Protein AF-A0A3C1YFM2-F1 (afdb_monomer)

Radius of gyration: 23.6 Å; Cα contacts (8 Å, |Δi|>4): 168; chains: 1; bounding box: 78×37×75 Å

Mean predicted aligned error: 11.51 Å

Structure (mmCIF, N/CA/C/O backbone):
data_AF-A0A3C1YFM2-F1
#
_entry.id   AF-A0A3C1YFM2-F1
#
loop_
_atom_site.group_PDB
_atom_site.id
_atom_site.type_symbol
_atom_site.label_atom_id
_atom_site.label_alt_id
_atom_site.label_comp_id
_atom_site.label_asym_id
_atom_site.label_entity_id
_atom_site.label_seq_id
_atom_site.pdbx_PDB_ins_code
_atom_site.Cartn_x
_atom_site.Cartn_y
_atom_site.Cartn_z
_atom_site.occupancy
_atom_site.B_iso_or_equiv
_atom_site.auth_seq_id
_atom_site.auth_comp_id
_atom_site.auth_asym_id
_atom_site.auth_atom_id
_atom_site.pdbx_PDB_model_num
ATOM 1 N N . MET A 1 1 ? 51.863 10.378 -32.904 1.00 38.09 1 MET A N 1
ATOM 2 C CA . MET A 1 1 ? 51.100 9.121 -33.063 1.00 38.09 1 MET A CA 1
ATOM 3 C C . MET A 1 1 ? 49.822 9.274 -32.256 1.00 38.09 1 MET A C 1
ATOM 5 O O . MET A 1 1 ? 49.812 9.010 -31.063 1.00 38.09 1 MET A O 1
ATOM 9 N N . THR A 1 2 ? 48.787 9.833 -32.873 1.00 38.16 2 THR A N 1
ATOM 10 C CA . THR A 1 2 ? 47.528 10.184 -32.205 1.00 38.16 2 THR A CA 1
ATOM 11 C C . THR A 1 2 ? 46.496 9.175 -32.689 1.00 38.16 2 THR A C 1
ATOM 13 O O . THR A 1 2 ? 46.063 9.249 -33.837 1.00 38.16 2 THR A O 1
ATOM 16 N N . GLN A 1 3 ? 46.178 8.164 -31.876 1.00 43.56 3 GLN A N 1
ATOM 17 C CA . GLN A 1 3 ? 45.088 7.241 -32.194 1.00 43.56 3 GLN A CA 1
ATOM 18 C C . GLN A 1 3 ? 43.767 8.001 -32.061 1.00 43.56 3 GLN A C 1
ATOM 20 O O . GLN A 1 3 ? 43.325 8.329 -30.963 1.00 43.56 3 GLN A O 1
ATOM 25 N N . SER A 1 4 ? 43.165 8.306 -33.208 1.00 45.56 4 SER A N 1
ATOM 26 C CA . SER A 1 4 ? 41.777 8.739 -33.306 1.00 45.56 4 SER A CA 1
ATOM 27 C C . SER A 1 4 ? 40.879 7.569 -32.898 1.00 45.56 4 SER A C 1
ATOM 29 O O . SER A 1 4 ? 40.854 6.535 -33.568 1.00 45.56 4 SER A O 1
ATOM 31 N N . LEU A 1 5 ? 40.171 7.713 -31.777 1.00 49.16 5 LEU A N 1
ATOM 32 C CA . LEU A 1 5 ? 39.091 6.813 -31.380 1.00 49.16 5 LEU A CA 1
ATOM 33 C C . LEU A 1 5 ? 37.926 7.002 -32.358 1.00 49.16 5 LEU A C 1
ATOM 35 O O . LEU A 1 5 ? 37.069 7.864 -32.176 1.00 49.16 5 LEU A O 1
ATOM 39 N N . ASN A 1 6 ? 37.910 6.183 -33.408 1.00 50.06 6 ASN A N 1
ATOM 40 C CA . ASN A 1 6 ? 36.798 6.071 -34.342 1.00 50.06 6 ASN A CA 1
ATOM 41 C C . ASN A 1 6 ? 35.610 5.382 -33.645 1.00 50.06 6 ASN A C 1
ATOM 43 O O . ASN A 1 6 ? 35.407 4.175 -33.772 1.00 50.06 6 ASN A O 1
ATOM 47 N N . ARG A 1 7 ? 34.845 6.134 -32.847 1.00 51.56 7 ARG A N 1
ATOM 48 C CA . ARG A 1 7 ? 33.561 5.675 -32.307 1.00 51.56 7 ARG A CA 1
ATOM 49 C C . ARG A 1 7 ? 32.531 5.789 -33.427 1.00 51.56 7 ARG A C 1
ATOM 51 O O . ARG A 1 7 ? 31.945 6.848 -33.620 1.00 51.56 7 ARG A O 1
ATOM 58 N N . SER A 1 8 ? 32.348 4.707 -34.178 1.00 53.03 8 SER A N 1
ATOM 59 C CA . SER A 1 8 ? 31.316 4.588 -35.208 1.00 53.03 8 SER A CA 1
ATOM 60 C C . SER A 1 8 ? 29.943 4.949 -34.629 1.00 53.03 8 SER A C 1
ATOM 62 O O . SER A 1 8 ? 29.364 4.195 -33.842 1.00 53.03 8 SER A O 1
ATOM 64 N N . MET A 1 9 ? 29.443 6.126 -35.003 1.00 53.12 9 MET A N 1
ATOM 65 C CA . MET A 1 9 ? 28.069 6.559 -34.786 1.00 53.12 9 MET A CA 1
ATOM 66 C C . MET A 1 9 ? 27.175 5.871 -35.819 1.00 53.12 9 MET A C 1
ATOM 68 O O . MET A 1 9 ? 26.938 6.437 -36.877 1.00 53.12 9 MET A O 1
ATOM 72 N N . ASP A 1 10 ? 26.696 4.665 -35.517 1.00 57.72 10 ASP A N 1
ATOM 73 C CA . ASP A 1 10 ? 25.398 4.189 -36.012 1.00 57.72 10 ASP A CA 1
ATOM 74 C C . ASP A 1 10 ? 24.906 2.997 -35.178 1.00 57.72 10 ASP A C 1
ATOM 76 O O . ASP A 1 10 ? 25.172 1.830 -35.458 1.00 57.72 10 ASP A O 1
ATOM 80 N N . GLN A 1 11 ? 24.224 3.304 -34.082 1.00 64.31 11 GLN A N 1
ATOM 81 C CA . GLN A 1 11 ? 23.292 2.376 -33.449 1.00 64.31 11 GLN A CA 1
ATOM 82 C C . GLN A 1 11 ? 22.036 3.192 -33.176 1.00 64.31 11 GLN A C 1
ATOM 84 O O . GLN A 1 11 ? 21.804 3.641 -32.051 1.00 64.31 11 GLN A O 1
ATOM 89 N N . SER A 1 12 ? 21.275 3.490 -34.232 1.00 77.06 12 SER A N 1
ATOM 90 C CA . SER A 1 12 ? 19.943 4.067 -34.059 1.00 77.06 12 SER A CA 1
ATOM 91 C C . SER A 1 12 ? 19.132 3.158 -33.124 1.00 77.06 12 SER A C 1
ATOM 93 O O . SER A 1 12 ? 18.974 1.958 -33.362 1.00 77.06 12 SER A O 1
ATOM 95 N N . LEU A 1 13 ? 18.689 3.706 -31.988 1.00 84.12 13 LEU A N 1
ATOM 96 C CA . LEU A 1 13 ? 17.878 2.959 -31.033 1.00 84.12 13 LEU A CA 1
ATOM 97 C C . LEU A 1 13 ? 16.606 2.502 -31.744 1.00 84.12 13 LEU A C 1
ATOM 99 O O . LEU A 1 13 ? 15.872 3.316 -32.308 1.00 84.12 13 LEU A O 1
ATOM 103 N N . LYS A 1 14 ? 16.344 1.194 -31.712 1.00 88.75 14 LYS A N 1
ATOM 104 C CA . LYS A 1 14 ? 15.101 0.650 -32.255 1.00 88.75 14 LYS A CA 1
ATOM 105 C C . LYS A 1 14 ? 13.915 1.289 -31.522 1.00 88.75 14 LYS A C 1
ATOM 107 O O . LYS A 1 14 ? 13.972 1.437 -30.298 1.00 88.75 14 LYS A O 1
ATOM 112 N N . PRO A 1 15 ? 12.839 1.652 -32.235 1.00 90.38 15 PRO A N 1
ATOM 113 C CA . PRO A 1 15 ? 11.649 2.187 -31.595 1.00 90.38 15 PRO A CA 1
ATOM 114 C C . PRO A 1 15 ? 11.046 1.152 -30.638 1.00 90.38 15 PRO A C 1
ATOM 116 O O . PRO A 1 15 ? 11.144 -0.052 -30.878 1.00 90.38 15 PRO A O 1
ATOM 119 N N . TRP A 1 16 ? 10.399 1.611 -29.562 1.00 89.44 16 TRP A N 1
ATOM 120 C CA . TRP A 1 16 ? 9.920 0.730 -28.487 1.00 89.44 16 TRP A CA 1
ATOM 121 C C . TRP A 1 16 ? 8.992 -0.386 -28.996 1.00 89.44 16 TRP A C 1
ATOM 123 O O . TRP A 1 16 ? 9.108 -1.523 -28.554 1.00 89.44 16 TRP A O 1
ATOM 133 N N . TYR A 1 17 ? 8.135 -0.101 -29.980 1.00 88.31 17 TYR A N 1
ATOM 134 C CA . TYR A 1 17 ? 7.208 -1.080 -30.560 1.00 88.31 17 TYR A CA 1
ATOM 135 C C . TYR A 1 17 ? 7.910 -2.191 -31.359 1.00 88.31 17 TYR A C 1
ATOM 137 O O . TYR A 1 17 ? 7.300 -3.213 -31.651 1.00 88.31 17 TYR A O 1
ATOM 145 N N . ALA A 1 18 ? 9.185 -2.008 -31.721 1.00 88.00 18 ALA A N 1
ATOM 146 C CA . ALA A 1 18 ? 9.998 -3.022 -32.390 1.00 88.00 18 ALA A CA 1
ATOM 147 C C . ALA A 1 18 ? 10.767 -3.923 -31.405 1.00 88.00 18 ALA A C 1
ATOM 149 O O . ALA A 1 18 ? 11.393 -4.892 -31.832 1.00 88.00 18 ALA A O 1
ATOM 150 N N . VAL A 1 19 ? 10.760 -3.600 -30.105 1.00 90.62 19 VAL A N 1
ATOM 151 C CA . VAL A 1 19 ? 11.507 -4.335 -29.064 1.00 90.62 19 VAL A CA 1
ATOM 152 C C . VAL A 1 19 ? 10.644 -4.786 -27.887 1.00 90.62 19 VAL A C 1
ATOM 154 O O . VAL A 1 19 ? 11.033 -5.705 -27.173 1.00 90.62 19 VAL A O 1
ATOM 157 N N . ALA A 1 20 ? 9.479 -4.176 -27.683 1.00 88.75 20 ALA A N 1
ATOM 158 C CA . ALA A 1 20 ? 8.543 -4.521 -26.627 1.00 88.75 20 ALA A CA 1
ATOM 159 C C . ALA A 1 20 ? 7.255 -5.087 -27.227 1.00 88.75 20 ALA A C 1
ATOM 161 O O . ALA A 1 20 ? 6.647 -4.484 -28.110 1.00 88.75 20 ALA A O 1
ATOM 162 N N . ILE A 1 21 ? 6.824 -6.236 -26.709 1.00 88.25 21 ILE A N 1
ATOM 163 C CA . ILE A 1 21 ? 5.537 -6.841 -27.047 1.00 88.25 21 ILE A CA 1
ATOM 164 C C . ILE A 1 21 ? 4.528 -6.377 -25.987 1.00 88.25 21 ILE A C 1
ATOM 166 O O . ILE A 1 21 ? 4.728 -6.683 -24.808 1.00 88.25 21 ILE A O 1
ATOM 170 N N . PRO A 1 22 ? 3.468 -5.631 -26.358 1.00 84.75 22 PRO A N 1
ATOM 171 C CA . PRO A 1 22 ? 2.432 -5.228 -25.412 1.00 84.75 22 PRO A CA 1
ATOM 172 C C . PRO A 1 22 ? 1.751 -6.439 -24.770 1.00 84.75 22 PRO A C 1
ATOM 174 O O . PRO A 1 22 ? 1.673 -7.510 -25.375 1.00 84.75 22 PRO A O 1
ATOM 177 N N . HIS A 1 23 ? 1.222 -6.254 -23.558 1.00 81.31 23 HIS A N 1
ATOM 178 C CA . HIS A 1 23 ? 0.468 -7.301 -22.869 1.00 81.31 23 HIS A CA 1
ATOM 179 C C . HIS A 1 23 ? -0.698 -7.800 -23.734 1.00 81.31 23 HIS A C 1
ATOM 181 O O . HIS A 1 23 ? -1.272 -7.038 -24.516 1.00 81.31 23 HIS A O 1
ATOM 187 N N . GLU A 1 24 ? -1.051 -9.073 -23.572 1.00 83.44 24 GLU A N 1
ATOM 188 C CA . GLU A 1 24 ? -2.108 -9.745 -24.330 1.00 83.44 24 GLU A CA 1
ATOM 189 C C . GLU A 1 24 ? -3.421 -8.947 -24.340 1.00 83.44 24 GLU A C 1
ATOM 191 O O . GLU A 1 24 ? -3.959 -8.677 -25.408 1.00 83.44 24 GLU A O 1
ATOM 196 N N . ASP A 1 25 ? -3.845 -8.417 -23.192 1.00 79.94 25 ASP A N 1
ATOM 197 C CA . ASP A 1 25 ? -5.075 -7.615 -23.088 1.00 79.94 25 ASP A CA 1
ATOM 198 C C . ASP A 1 25 ? -5.079 -6.339 -23.942 1.00 79.94 25 ASP A C 1
ATOM 200 O O . ASP A 1 25 ? -6.135 -5.912 -24.408 1.00 79.94 25 ASP A O 1
ATOM 204 N N . ILE A 1 26 ? -3.908 -5.734 -24.174 1.00 83.31 26 ILE A N 1
ATOM 205 C CA . ILE A 1 26 ? -3.765 -4.573 -25.066 1.00 83.31 26 ILE A CA 1
ATOM 206 C C . ILE A 1 26 ? -3.856 -5.037 -26.519 1.00 83.31 26 ILE A C 1
ATOM 208 O O . ILE A 1 26 ? -4.534 -4.413 -27.333 1.00 83.31 26 ILE A O 1
ATOM 212 N N . ARG A 1 27 ? -3.184 -6.146 -26.844 1.00 86.50 27 ARG A N 1
ATOM 213 C CA . ARG A 1 27 ? -3.159 -6.717 -28.198 1.00 86.50 27 ARG A CA 1
ATOM 214 C C . ARG A 1 27 ? -4.539 -7.187 -28.650 1.00 86.50 27 ARG A C 1
ATOM 216 O O . ARG A 1 27 ? -4.852 -7.088 -29.829 1.00 86.50 27 ARG A O 1
ATOM 223 N N . GLU A 1 28 ? -5.346 -7.673 -27.717 1.00 87.75 28 GLU A N 1
ATOM 224 C CA . GLU A 1 28 ? -6.685 -8.205 -27.971 1.00 87.75 28 GLU A CA 1
ATOM 225 C C . GLU A 1 28 ? -7.797 -7.175 -27.717 1.00 87.75 28 GLU A C 1
ATOM 227 O O . GLU A 1 28 ? -8.977 -7.509 -27.785 1.00 87.75 28 GLU A O 1
ATOM 232 N N . GLY A 1 29 ? -7.442 -5.915 -27.430 1.00 80.44 29 GLY A N 1
ATOM 233 C CA . GLY A 1 29 ? -8.403 -4.820 -27.266 1.00 80.44 29 GLY A CA 1
ATOM 234 C C . GLY A 1 29 ? -9.328 -4.958 -26.052 1.00 80.44 29 GLY A C 1
ATOM 235 O O . GLY A 1 29 ? -10.355 -4.289 -25.989 1.00 80.44 29 GLY A O 1
ATOM 236 N N . ARG A 1 30 ? -8.980 -5.805 -25.076 1.00 79.31 30 ARG A N 1
ATOM 237 C CA . ARG A 1 30 ? -9.769 -6.050 -23.854 1.00 79.31 30 ARG A CA 1
ATOM 238 C C . ARG A 1 30 ? -9.424 -5.107 -22.700 1.00 79.31 30 ARG A C 1
ATOM 240 O O . ARG A 1 30 ? -9.834 -5.324 -21.561 1.00 79.31 30 ARG A O 1
ATOM 247 N N . LEU A 1 31 ? -8.641 -4.071 -22.974 1.00 70.31 31 LEU A N 1
ATOM 248 C CA . LEU A 1 31 ? -8.117 -3.170 -21.964 1.00 70.31 31 LEU A CA 1
ATOM 249 C C . LEU A 1 31 ? -9.194 -2.182 -21.490 1.00 70.31 31 LEU A C 1
ATOM 251 O O . LEU A 1 31 ? -9.460 -1.177 -22.143 1.00 70.31 31 LEU A O 1
ATOM 255 N N . ALA A 1 32 ? -9.795 -2.446 -20.332 1.00 68.94 32 ALA A N 1
ATOM 256 C CA . ALA A 1 32 ? -10.664 -1.473 -19.678 1.00 68.94 32 ALA A CA 1
ATOM 257 C C . ALA A 1 32 ? -9.820 -0.400 -18.968 1.00 68.94 32 ALA A C 1
ATOM 259 O O . ALA A 1 32 ? -8.941 -0.729 -18.172 1.00 68.94 32 ALA A O 1
ATOM 260 N N . GLU A 1 33 ? -10.116 0.885 -19.188 1.00 63.25 33 GLU A N 1
ATOM 261 C CA . GLU A 1 33 ? -9.413 2.008 -18.536 1.00 63.25 33 GLU A CA 1
ATOM 262 C C . GLU A 1 33 ? -9.428 1.908 -17.000 1.00 63.25 33 GLU A C 1
ATOM 264 O O . GLU A 1 33 ? -8.460 2.274 -16.331 1.00 63.25 33 GLU A O 1
ATOM 269 N N . ALA A 1 34 ? -10.494 1.325 -16.441 1.00 62.81 34 ALA A N 1
ATOM 270 C CA . ALA A 1 34 ? -10.644 1.065 -15.012 1.00 62.81 34 ALA A CA 1
ATOM 271 C C . ALA A 1 34 ? -9.529 0.176 -14.421 1.00 62.81 34 ALA A C 1
ATOM 273 O O . ALA A 1 34 ? -9.275 0.247 -13.222 1.00 62.81 34 ALA A O 1
ATOM 274 N N . VAL A 1 35 ? -8.830 -0.620 -15.241 1.00 65.88 35 VAL A N 1
ATOM 275 C CA . VAL A 1 35 ? -7.695 -1.456 -14.808 1.00 65.88 35 VAL A CA 1
ATOM 276 C C . VAL A 1 35 ? -6.477 -0.613 -14.415 1.00 65.88 35 VAL A C 1
ATOM 278 O O . VAL A 1 35 ? -5.658 -1.076 -13.629 1.00 65.88 35 VAL A O 1
ATOM 281 N N . PHE A 1 36 ? -6.350 0.625 -14.904 1.00 67.62 36 PHE A N 1
ATOM 282 C CA . PHE A 1 36 ? -5.218 1.500 -14.567 1.00 67.62 36 PHE A CA 1
ATOM 283 C C . PHE A 1 36 ? -5.470 2.396 -13.353 1.0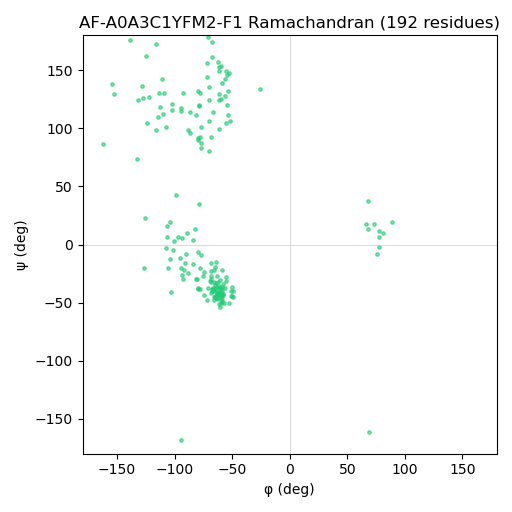0 67.62 36 PHE A C 1
ATOM 285 O O . PHE A 1 36 ? -4.529 2.959 -12.787 1.00 67.62 36 PHE A O 1
ATOM 292 N N . ALA A 1 37 ? -6.730 2.549 -12.945 1.00 77.31 37 ALA A N 1
ATOM 293 C CA . ALA A 1 37 ? -7.090 3.355 -11.793 1.00 77.31 37 ALA A CA 1
ATOM 294 C C . ALA A 1 37 ? -6.997 2.507 -10.521 1.00 77.31 37 ALA A C 1
ATOM 296 O O . ALA A 1 37 ? -7.934 1.803 -10.145 1.00 77.31 37 ALA A O 1
ATOM 297 N N . ALA A 1 38 ? -5.862 2.602 -9.826 1.00 84.00 38 ALA A N 1
ATOM 298 C CA . ALA A 1 38 ? -5.723 1.994 -8.510 1.00 84.00 38 ALA A CA 1
ATOM 299 C C . ALA A 1 38 ? -6.824 2.519 -7.572 1.00 84.00 38 ALA A C 1
ATOM 301 O O . ALA A 1 38 ? -6.980 3.730 -7.398 1.00 84.00 38 ALA A O 1
ATOM 302 N N . ASN A 1 39 ? -7.555 1.603 -6.937 1.00 89.31 39 ASN A N 1
ATOM 303 C CA . ASN A 1 39 ? -8.546 1.908 -5.914 1.00 89.31 39 ASN A CA 1
ATOM 304 C C . ASN A 1 39 ? -8.201 1.137 -4.638 1.00 89.31 39 ASN A C 1
ATOM 306 O O . ASN A 1 39 ? -8.429 -0.067 -4.543 1.00 89.31 39 ASN A O 1
ATOM 310 N N . LEU A 1 40 ? -7.667 1.853 -3.648 1.00 91.31 40 LEU A N 1
ATOM 311 C CA . LEU A 1 40 ? -7.260 1.269 -2.375 1.00 91.31 40 LEU A CA 1
ATOM 312 C C . LEU A 1 40 ? -8.421 0.577 -1.651 1.00 91.31 40 LEU A C 1
ATOM 314 O O . LEU A 1 40 ? -8.229 -0.501 -1.105 1.00 91.31 40 LEU A O 1
ATOM 318 N N . TRP A 1 41 ? -9.620 1.165 -1.659 1.00 90.94 41 TRP A N 1
ATOM 319 C CA . TRP A 1 41 ? -10.763 0.572 -0.967 1.00 90.94 41 TRP A CA 1
ATOM 320 C C . TRP A 1 41 ? -11.216 -0.731 -1.628 1.00 90.94 41 TRP A C 1
ATOM 322 O O . TRP A 1 41 ? -11.459 -1.715 -0.936 1.00 90.94 41 TRP A O 1
ATOM 332 N N . ALA A 1 42 ? -11.221 -0.787 -2.962 1.00 90.69 42 ALA A N 1
ATOM 333 C CA . ALA A 1 42 ? -11.496 -2.029 -3.684 1.00 90.69 42 ALA A CA 1
ATOM 334 C C . ALA A 1 42 ? -10.454 -3.122 -3.373 1.00 90.69 42 ALA A C 1
ATOM 336 O O . ALA A 1 42 ? -10.810 -4.295 -3.272 1.00 90.69 42 ALA A O 1
ATOM 337 N N . VAL A 1 43 ? -9.181 -2.754 -3.172 1.00 93.06 43 VAL A N 1
ATOM 338 C CA . VAL A 1 43 ? -8.136 -3.703 -2.745 1.00 93.06 43 VAL A CA 1
ATOM 339 C C . VAL A 1 43 ? -8.419 -4.232 -1.341 1.00 93.06 43 VAL A C 1
ATOM 341 O O . VAL A 1 43 ? -8.367 -5.438 -1.122 1.00 93.06 43 VAL A O 1
ATOM 344 N N . VAL A 1 44 ? -8.780 -3.350 -0.406 1.00 91.38 44 VAL A N 1
ATOM 345 C CA . VAL A 1 44 ? -9.132 -3.723 0.974 1.00 91.38 44 VAL A CA 1
ATOM 346 C C . VAL A 1 44 ? -10.346 -4.655 1.014 1.00 91.38 44 VAL A C 1
ATOM 348 O O . VAL A 1 44 ? -10.349 -5.619 1.775 1.00 91.38 44 VAL A O 1
ATOM 351 N N . CYS A 1 45 ? -11.359 -4.397 0.184 1.00 89.62 45 CYS A N 1
ATOM 352 C CA . CYS A 1 45 ? -12.570 -5.213 0.092 1.00 89.62 45 CYS A CA 1
ATOM 353 C C . CYS A 1 45 ? -12.408 -6.497 -0.738 1.00 89.62 45 CYS A C 1
ATOM 355 O O . CYS A 1 45 ? -13.349 -7.284 -0.798 1.00 89.62 45 CYS A O 1
ATOM 357 N N . GLY A 1 46 ? -11.268 -6.713 -1.402 1.00 91.44 46 GLY A N 1
ATOM 358 C CA . GLY A 1 46 ? -11.066 -7.878 -2.271 1.00 91.44 46 GLY A CA 1
ATOM 359 C C . GLY A 1 46 ? -11.821 -7.820 -3.606 1.00 91.44 46 GLY A C 1
ATOM 360 O O . GLY A 1 46 ? -11.999 -8.850 -4.246 1.00 91.44 46 GLY A O 1
ATOM 361 N N . THR A 1 47 ? -12.284 -6.640 -4.029 1.00 90.56 47 THR A N 1
ATOM 362 C CA . THR A 1 47 ? -13.077 -6.435 -5.257 1.00 90.56 47 THR A CA 1
ATOM 363 C C . THR A 1 47 ? -12.301 -5.745 -6.380 1.00 90.56 47 THR A C 1
ATOM 365 O O . THR A 1 47 ? -12.836 -5.543 -7.470 1.00 90.56 47 THR A O 1
ATOM 368 N N . ALA A 1 48 ? -11.047 -5.358 -6.132 1.00 89.94 48 ALA A N 1
ATOM 369 C CA . ALA A 1 48 ? -10.168 -4.805 -7.158 1.00 89.94 48 ALA A CA 1
ATOM 370 C C . ALA A 1 48 ? -9.792 -5.859 -8.223 1.00 89.94 48 ALA A C 1
ATOM 372 O O . ALA A 1 48 ? -9.872 -7.058 -7.962 1.00 89.94 48 ALA A O 1
ATOM 373 N N . PRO A 1 49 ? -9.324 -5.436 -9.413 1.00 88.25 49 PRO A N 1
ATOM 374 C CA . PRO A 1 49 ? -8.716 -6.348 -10.377 1.00 88.25 49 PRO A CA 1
ATOM 375 C C . PRO A 1 49 ? -7.589 -7.177 -9.749 1.00 88.25 49 PRO A C 1
ATOM 377 O O . PRO A 1 49 ? -6.840 -6.671 -8.910 1.00 88.25 49 PRO A O 1
ATOM 380 N N . GLU A 1 50 ? -7.416 -8.416 -10.215 1.00 88.00 50 GLU A N 1
ATOM 381 C CA . GLU A 1 50 ? -6.426 -9.375 -9.693 1.00 88.00 50 GLU A CA 1
ATOM 382 C C . GLU A 1 50 ? -5.013 -8.781 -9.592 1.00 88.00 50 GLU A C 1
ATOM 384 O O . GLU A 1 50 ? -4.307 -9.008 -8.613 1.00 88.00 50 GLU A O 1
ATOM 389 N N . LEU A 1 51 ? -4.646 -7.924 -10.552 1.00 87.56 51 LEU A N 1
ATOM 390 C CA . LEU A 1 51 ? -3.395 -7.165 -10.562 1.00 87.56 51 LEU A CA 1
ATOM 391 C C . LEU A 1 51 ? -3.095 -6.439 -9.241 1.00 87.56 51 LEU A C 1
ATOM 393 O O . LEU A 1 51 ? -1.938 -6.357 -8.839 1.00 87.56 51 LEU A O 1
ATOM 397 N N . TYR A 1 52 ? -4.116 -5.862 -8.611 1.00 91.50 52 TYR A N 1
ATOM 398 C CA . TYR A 1 52 ? -3.964 -5.100 -7.376 1.00 91.50 52 TYR A CA 1
ATOM 399 C C . TYR A 1 52 ? -4.208 -5.940 -6.125 1.00 91.50 52 TYR A C 1
ATOM 401 O O . TYR A 1 52 ? -3.769 -5.534 -5.052 1.00 91.50 52 TYR A O 1
ATOM 409 N N . LEU A 1 53 ? -4.902 -7.075 -6.243 1.00 93.62 53 LEU A N 1
ATOM 410 C CA . LEU A 1 53 ? -5.161 -7.980 -5.124 1.00 93.62 53 LEU A CA 1
ATOM 411 C C . LEU A 1 53 ? -3.958 -8.867 -4.817 1.00 93.62 53 LEU A C 1
ATOM 413 O O . LEU A 1 53 ? -3.672 -9.116 -3.649 1.00 93.62 53 LEU A O 1
ATOM 417 N N . ASP A 1 54 ? -3.252 -9.330 -5.849 1.00 94.62 54 ASP A N 1
ATOM 418 C CA . ASP A 1 54 ? -2.098 -10.197 -5.670 1.00 94.62 54 ASP A CA 1
ATOM 419 C C . ASP A 1 54 ? -0.838 -9.383 -5.312 1.00 94.62 54 ASP A C 1
ATOM 421 O O . ASP A 1 54 ? -0.321 -8.666 -6.173 1.00 94.62 54 ASP A O 1
ATOM 425 N N . PRO A 1 55 ? -0.294 -9.481 -4.081 1.00 95.12 55 PRO A N 1
ATOM 426 C CA . PRO A 1 55 ? 0.876 -8.705 -3.672 1.00 95.12 55 PRO A CA 1
ATOM 427 C C . PRO A 1 55 ? 2.102 -8.969 -4.557 1.00 95.12 55 PRO A C 1
ATOM 429 O O . PRO A 1 55 ? 2.836 -8.042 -4.893 1.00 95.12 55 PRO A O 1
ATOM 432 N N . GLU A 1 56 ? 2.328 -10.214 -4.977 1.00 95.19 56 GLU A N 1
ATOM 433 C CA . GLU A 1 56 ? 3.486 -10.565 -5.807 1.00 95.19 56 GLU A CA 1
ATOM 434 C C . GLU A 1 56 ? 3.345 -10.025 -7.232 1.00 95.19 56 GLU A C 1
ATOM 436 O O . GLU A 1 56 ? 4.259 -9.381 -7.746 1.00 95.19 56 GLU A O 1
ATOM 441 N N . GLY A 1 57 ? 2.185 -10.225 -7.856 1.00 92.31 57 GLY A N 1
ATOM 442 C CA . GLY A 1 57 ? 1.844 -9.680 -9.164 1.00 92.31 57 GLY A CA 1
ATOM 443 C C . GLY A 1 57 ? 1.872 -8.153 -9.187 1.00 92.31 57 GLY A C 1
ATOM 444 O O . GLY A 1 57 ? 2.355 -7.573 -10.164 1.00 92.31 57 GLY A O 1
ATOM 445 N N . PHE A 1 58 ? 1.436 -7.508 -8.102 1.00 94.00 58 PHE A N 1
ATOM 446 C CA . PHE A 1 58 ? 1.521 -6.064 -7.926 1.00 94.00 58 PHE A CA 1
ATOM 447 C C . PHE A 1 58 ? 2.976 -5.582 -7.959 1.00 94.00 58 PHE A C 1
ATOM 449 O O . PHE A 1 58 ? 3.309 -4.717 -8.773 1.00 94.00 58 PHE A O 1
ATOM 456 N N . PHE A 1 59 ? 3.866 -6.152 -7.134 1.00 94.69 59 PHE A N 1
ATOM 457 C CA . PHE A 1 59 ? 5.279 -5.750 -7.118 1.00 94.69 59 PHE A CA 1
ATOM 458 C C . PHE A 1 59 ? 6.024 -6.160 -8.394 1.00 94.69 59 PHE A C 1
ATOM 460 O O . PHE A 1 59 ? 6.850 -5.388 -8.873 1.00 94.69 59 PHE A O 1
ATOM 467 N N . ARG A 1 60 ? 5.650 -7.276 -9.037 1.00 92.81 60 ARG A N 1
ATOM 468 C CA . ARG A 1 60 ? 6.195 -7.681 -10.344 1.00 92.81 60 ARG A CA 1
ATOM 469 C C . ARG A 1 60 ? 5.960 -6.637 -11.435 1.00 92.81 60 ARG A C 1
ATOM 471 O O . ARG A 1 60 ? 6.791 -6.486 -12.324 1.00 92.81 60 ARG A O 1
ATOM 478 N N . LYS A 1 61 ? 4.808 -5.958 -11.410 1.00 89.69 61 LYS A N 1
ATOM 479 C CA . LYS A 1 61 ? 4.426 -4.948 -12.415 1.00 89.69 61 LYS A CA 1
ATOM 480 C C . LYS A 1 61 ? 4.651 -3.507 -11.941 1.00 89.69 61 LYS A C 1
ATOM 482 O O . LYS A 1 61 ? 4.336 -2.574 -12.676 1.00 89.69 61 LYS A O 1
ATOM 487 N N . THR A 1 62 ? 5.198 -3.314 -10.741 1.00 89.81 62 THR A N 1
ATOM 488 C CA . THR A 1 62 ? 5.446 -1.989 -10.167 1.00 89.81 62 THR A CA 1
ATOM 489 C C . THR A 1 62 ? 6.915 -1.622 -10.283 1.00 89.81 62 THR A C 1
ATOM 491 O O . THR A 1 62 ? 7.780 -2.277 -9.710 1.00 89.81 62 THR A O 1
ATOM 494 N N . TYR A 1 63 ? 7.196 -0.513 -10.962 1.00 89.94 63 TYR A N 1
ATOM 495 C CA . TYR A 1 63 ? 8.522 0.087 -10.929 1.00 89.94 63 TYR A CA 1
ATOM 496 C C . TYR A 1 63 ? 8.711 0.875 -9.628 1.00 89.94 63 TYR A C 1
ATOM 498 O O . TYR A 1 63 ? 7.978 1.829 -9.350 1.00 89.94 63 TYR A O 1
ATOM 506 N N . LEU A 1 64 ? 9.700 0.479 -8.827 1.00 91.25 64 LEU A N 1
ATOM 507 C CA . LEU A 1 64 ? 10.023 1.136 -7.564 1.00 91.25 64 LEU A CA 1
ATOM 508 C C . LEU A 1 64 ? 10.849 2.396 -7.823 1.00 91.25 64 LEU A C 1
ATOM 510 O O . LEU A 1 64 ? 12.076 2.375 -7.882 1.00 91.25 64 LEU A O 1
ATOM 514 N N . THR A 1 65 ? 10.149 3.514 -7.999 1.00 91.38 65 THR A N 1
ATOM 515 C CA . THR A 1 65 ? 10.785 4.832 -8.071 1.00 91.38 65 THR A CA 1
ATOM 516 C C . THR A 1 65 ? 11.496 5.151 -6.758 1.00 91.38 65 THR A C 1
ATOM 518 O O . THR A 1 65 ? 11.111 4.654 -5.700 1.00 91.38 65 THR A O 1
ATOM 521 N N . SER A 1 66 ? 12.488 6.043 -6.799 1.00 89.19 66 SER A N 1
ATOM 522 C CA . SER A 1 66 ? 13.172 6.516 -5.588 1.00 89.19 66 SER A CA 1
ATOM 523 C C . SER A 1 66 ? 12.183 7.002 -4.524 1.00 89.19 66 SER A C 1
ATOM 525 O O . SER A 1 66 ? 12.286 6.600 -3.371 1.00 89.19 66 SER A O 1
ATOM 527 N N . GLY A 1 67 ? 11.170 7.779 -4.921 1.00 89.00 67 GLY A N 1
ATOM 528 C CA . GLY A 1 67 ? 10.129 8.265 -4.014 1.00 89.00 67 GLY A CA 1
ATOM 529 C C . GLY A 1 67 ? 9.287 7.149 -3.387 1.00 89.00 67 GLY A C 1
ATOM 530 O O . GLY A 1 67 ? 9.046 7.175 -2.181 1.00 89.00 67 GLY A O 1
ATOM 531 N N . LEU A 1 68 ? 8.868 6.148 -4.171 1.00 91.19 68 LEU A N 1
ATOM 532 C CA . LEU A 1 68 ? 8.124 5.003 -3.640 1.00 91.19 68 LEU A CA 1
ATOM 533 C C . LEU A 1 68 ? 8.992 4.184 -2.674 1.00 91.19 68 LEU A C 1
ATOM 535 O O . LEU A 1 68 ? 8.536 3.851 -1.582 1.00 91.19 68 LEU A O 1
ATOM 539 N N . SER A 1 69 ? 10.250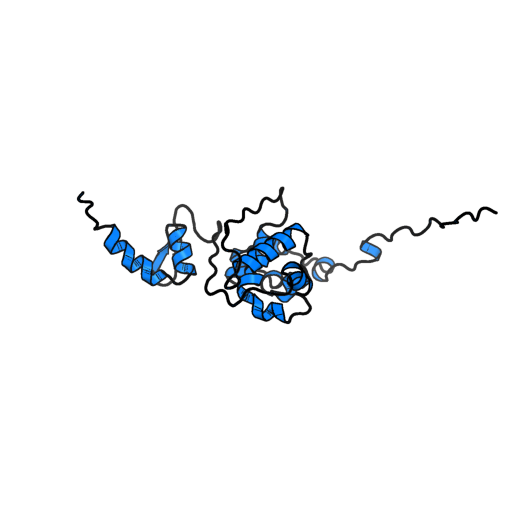 3.927 -3.035 1.00 92.75 69 SER A N 1
ATOM 540 C CA . SER A 1 69 ? 11.215 3.227 -2.184 1.00 92.75 69 SER A CA 1
ATOM 541 C C . SER A 1 69 ? 11.456 3.958 -0.864 1.00 92.75 69 SER A C 1
ATOM 543 O O . SER A 1 69 ? 11.430 3.322 0.187 1.00 92.75 69 SER A O 1
ATOM 545 N N . THR A 1 70 ? 11.608 5.287 -0.880 1.00 91.12 70 THR A N 1
ATOM 546 C CA . THR A 1 70 ? 11.747 6.100 0.340 1.00 91.12 70 THR A CA 1
ATOM 547 C C . THR A 1 70 ? 10.539 5.944 1.261 1.00 91.12 70 THR A C 1
ATOM 549 O O . THR A 1 70 ? 10.708 5.695 2.454 1.00 91.12 70 THR A O 1
ATOM 552 N N . VAL A 1 71 ? 9.320 6.044 0.720 1.00 91.56 71 VAL A N 1
ATOM 553 C CA . VAL A 1 71 ? 8.091 5.909 1.516 1.00 91.56 71 VAL A CA 1
ATOM 554 C C . VAL A 1 71 ? 7.958 4.497 2.094 1.00 91.56 71 VAL A C 1
ATOM 556 O O . VAL A 1 71 ? 7.662 4.349 3.279 1.00 91.56 71 VAL A O 1
ATOM 559 N N . LEU A 1 72 ? 8.209 3.460 1.288 1.00 92.88 72 LEU A N 1
ATOM 560 C CA . LEU A 1 72 ? 8.173 2.063 1.737 1.00 92.88 72 LEU A CA 1
ATOM 561 C C . LEU A 1 72 ? 9.195 1.800 2.845 1.00 92.88 72 LEU A C 1
ATOM 563 O O . LEU A 1 72 ? 8.858 1.160 3.837 1.00 92.88 72 LEU A O 1
ATOM 567 N N . SER A 1 73 ? 10.416 2.318 2.701 1.00 92.31 73 SER A N 1
ATOM 568 C CA . SER A 1 73 ? 11.486 2.176 3.690 1.00 92.31 73 SER A CA 1
ATOM 569 C C . SER A 1 73 ? 11.117 2.827 5.023 1.00 92.31 73 SER A C 1
ATOM 571 O O . SER A 1 73 ? 11.216 2.191 6.074 1.00 92.31 73 SER A O 1
ATOM 573 N N . LEU A 1 74 ? 10.595 4.057 4.974 1.00 90.88 74 LEU A N 1
ATOM 574 C CA . LEU A 1 74 ? 10.179 4.805 6.157 1.00 90.88 74 LEU A CA 1
ATOM 575 C C . LEU A 1 74 ? 9.030 4.105 6.897 1.00 90.88 74 LEU A C 1
ATOM 577 O O . LEU A 1 74 ? 9.096 3.918 8.113 1.00 90.88 74 LEU A O 1
ATOM 581 N N . VAL A 1 75 ? 8.003 3.646 6.174 1.00 91.25 75 VAL A N 1
ATOM 582 C CA . VAL A 1 75 ? 6.877 2.926 6.792 1.00 91.25 75 VAL A CA 1
ATOM 583 C C . VAL A 1 75 ? 7.305 1.555 7.312 1.00 91.25 75 VAL A C 1
ATOM 585 O O . VAL A 1 75 ? 6.927 1.188 8.424 1.00 91.25 75 VAL A O 1
ATOM 588 N N . ALA A 1 76 ? 8.123 0.807 6.566 1.00 92.19 76 ALA A N 1
ATOM 589 C CA . ALA A 1 76 ? 8.668 -0.463 7.038 1.00 92.19 76 ALA A CA 1
ATOM 590 C C . ALA A 1 76 ? 9.463 -0.275 8.336 1.00 92.19 76 ALA A C 1
ATOM 592 O O . ALA A 1 76 ? 9.295 -1.060 9.265 1.00 92.19 76 ALA A O 1
ATOM 593 N N . GLY A 1 77 ? 10.287 0.772 8.427 1.00 90.19 77 GLY A N 1
ATOM 594 C CA . GLY A 1 77 ? 11.014 1.130 9.645 1.00 90.19 77 GLY A CA 1
ATOM 595 C C . GLY A 1 77 ? 10.083 1.427 10.822 1.00 90.19 77 GLY A C 1
ATOM 596 O O . GLY A 1 77 ? 10.284 0.879 11.905 1.00 90.19 77 GLY A O 1
ATOM 597 N N . ALA A 1 78 ? 9.032 2.220 10.600 1.00 88.44 78 ALA A N 1
ATOM 598 C CA . ALA A 1 78 ? 8.068 2.601 11.634 1.00 88.44 78 ALA A CA 1
ATOM 599 C C . ALA A 1 78 ? 7.193 1.435 12.138 1.00 88.44 78 ALA A C 1
ATOM 601 O O . ALA A 1 78 ? 6.752 1.448 13.290 1.00 88.44 78 ALA A O 1
ATOM 602 N N . LEU A 1 79 ? 6.924 0.441 11.284 1.00 88.56 79 LEU A N 1
ATOM 603 C CA . LEU A 1 79 ? 6.103 -0.730 11.613 1.00 88.56 79 LEU A CA 1
ATOM 604 C C . LEU A 1 79 ? 6.877 -1.852 12.328 1.00 88.56 79 LEU A C 1
ATOM 606 O O . LEU A 1 79 ? 6.250 -2.729 12.918 1.00 88.56 79 LEU A O 1
ATOM 610 N N . ARG A 1 80 ? 8.215 -1.848 12.298 1.00 87.00 80 ARG A N 1
ATOM 611 C CA . ARG A 1 80 ? 9.037 -2.842 13.012 1.00 87.00 80 ARG A CA 1
ATOM 612 C C . ARG A 1 80 ? 9.009 -2.607 14.524 1.00 87.00 80 ARG A C 1
ATOM 614 O O . ARG A 1 80 ? 9.061 -1.469 14.997 1.00 87.00 80 ARG A O 1
ATOM 621 N N . ARG A 1 81 ? 9.024 -3.686 15.309 1.00 77.19 81 ARG A N 1
ATOM 622 C CA . ARG A 1 81 ? 9.220 -3.615 16.765 1.00 77.19 81 ARG A CA 1
ATOM 623 C C . ARG A 1 81 ? 10.583 -3.006 17.089 1.00 77.19 81 ARG A C 1
ATOM 625 O O . ARG A 1 81 ? 11.607 -3.418 16.552 1.00 77.19 81 ARG A O 1
ATOM 632 N N . GLY A 1 82 ? 10.585 -2.007 17.973 1.00 71.94 82 GLY A N 1
ATOM 633 C CA . GLY A 1 82 ? 11.793 -1.245 18.308 1.00 71.94 82 GLY A CA 1
ATOM 634 C C . GLY A 1 82 ? 12.321 -0.368 17.165 1.00 71.94 82 GLY A C 1
ATOM 635 O O . GLY A 1 82 ? 13.456 0.092 17.243 1.00 71.94 82 GLY A O 1
ATOM 636 N N . GLY A 1 83 ? 11.529 -0.161 16.105 1.00 68.31 83 GLY A N 1
ATOM 637 C CA . GLY A 1 83 ? 11.812 0.819 15.062 1.00 68.31 83 GLY A CA 1
ATOM 638 C C . GLY A 1 83 ? 11.709 2.258 15.570 1.00 68.31 83 GLY A C 1
ATOM 639 O O . GLY A 1 83 ? 11.305 2.509 16.707 1.00 68.31 83 GLY A O 1
ATOM 640 N N . GLU A 1 84 ? 12.075 3.209 14.714 1.00 66.50 84 GLU A N 1
ATOM 641 C CA . GLU A 1 84 ? 12.174 4.625 15.071 1.00 66.50 84 GLU A CA 1
ATOM 642 C C . GLU A 1 84 ? 10.872 5.165 15.704 1.00 66.50 84 GLU A C 1
ATOM 644 O O . GLU A 1 84 ? 9.746 4.951 15.233 1.00 66.50 84 GLU A O 1
ATOM 649 N N . THR A 1 85 ? 11.025 5.868 16.824 1.00 61.47 85 THR A N 1
ATOM 650 C CA . THR A 1 85 ? 9.937 6.472 17.610 1.00 61.47 85 THR A CA 1
ATOM 651 C C . THR A 1 85 ? 9.782 7.962 17.289 1.00 61.47 85 THR A C 1
ATOM 653 O O . THR A 1 85 ? 9.653 8.778 18.197 1.00 61.47 85 THR A O 1
ATOM 656 N N . GLY A 1 86 ? 9.863 8.319 16.004 1.00 66.19 86 GLY A N 1
ATOM 657 C CA . GLY A 1 86 ? 9.650 9.682 15.502 1.00 66.19 86 GLY A CA 1
ATOM 658 C C . GLY A 1 86 ? 8.2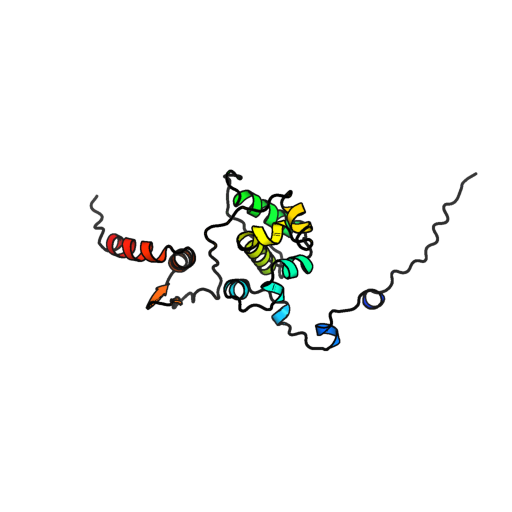13 9.936 15.033 1.00 66.19 86 GLY A C 1
ATOM 659 O O . GLY A 1 86 ? 7.322 9.114 15.262 1.00 66.19 86 GLY A O 1
ATOM 660 N N . ASP A 1 87 ? 7.999 11.057 14.342 1.00 65.38 87 ASP A N 1
ATOM 661 C CA . ASP A 1 87 ? 6.708 11.410 13.742 1.00 65.38 87 ASP A CA 1
ATOM 662 C C . ASP A 1 87 ? 6.274 10.375 12.694 1.00 65.38 87 ASP A C 1
ATOM 664 O O . ASP A 1 87 ? 6.978 10.095 11.725 1.00 65.38 87 ASP A O 1
ATOM 668 N N . ARG A 1 88 ? 5.076 9.808 12.878 1.00 81.44 88 ARG A N 1
ATOM 669 C CA . ARG A 1 88 ? 4.522 8.731 12.028 1.00 81.44 88 ARG A CA 1
ATOM 670 C C . ARG A 1 88 ? 3.447 9.217 11.060 1.00 81.44 88 ARG A C 1
ATOM 672 O O . ARG A 1 88 ? 2.637 8.428 10.577 1.00 81.44 88 ARG A O 1
ATOM 679 N N . ILE A 1 89 ? 3.418 10.520 10.798 1.00 85.62 89 ILE A N 1
ATOM 680 C CA . ILE A 1 89 ? 2.468 11.145 9.881 1.00 85.62 89 ILE A CA 1
ATOM 681 C C . ILE A 1 89 ? 3.196 11.428 8.573 1.00 85.62 89 ILE A C 1
ATOM 683 O O . ILE A 1 89 ? 4.118 12.236 8.524 1.00 85.62 89 ILE A O 1
ATOM 687 N N . ILE A 1 90 ? 2.763 10.766 7.502 1.00 85.38 90 ILE A N 1
ATOM 688 C CA . ILE A 1 90 ? 3.368 10.903 6.177 1.00 85.38 90 ILE A CA 1
ATOM 689 C C . ILE A 1 90 ? 2.360 11.580 5.258 1.00 85.38 90 ILE A C 1
ATOM 691 O O . ILE A 1 90 ? 1.288 11.039 4.989 1.00 85.38 90 ILE A O 1
ATOM 695 N N . SER A 1 91 ? 2.724 12.753 4.746 1.00 86.00 91 SER A N 1
ATOM 696 C CA . SER A 1 91 ? 1.952 13.436 3.712 1.00 86.00 91 SER A CA 1
ATOM 697 C C . SER A 1 91 ? 2.509 13.088 2.335 1.00 86.00 91 SER A C 1
ATOM 699 O O . SER A 1 91 ? 3.642 13.433 2.002 1.00 86.00 91 SER A O 1
ATOM 701 N N . LEU A 1 92 ? 1.714 12.392 1.520 1.00 82.12 92 LEU A N 1
ATOM 702 C CA . LEU A 1 92 ? 2.086 12.060 0.145 1.00 82.12 92 LEU A CA 1
ATOM 703 C C . LEU A 1 92 ? 1.852 13.270 -0.766 1.00 82.12 92 LEU A C 1
ATOM 705 O O . LEU A 1 92 ? 0.770 13.442 -1.332 1.00 82.12 92 LEU A O 1
ATOM 709 N N . GLN A 1 93 ? 2.875 14.105 -0.936 1.00 69.88 93 GLN A N 1
ATOM 710 C CA . GLN A 1 93 ? 2.847 15.196 -1.907 1.00 69.88 93 GLN A CA 1
ATOM 711 C C . GLN A 1 93 ? 3.355 14.704 -3.266 1.00 69.88 93 GLN A C 1
ATOM 713 O O . GLN A 1 93 ? 4.552 14.611 -3.508 1.00 69.88 93 GLN A O 1
ATOM 718 N N . THR A 1 94 ? 2.435 14.380 -4.175 1.00 61.16 94 THR A N 1
ATOM 719 C CA . THR A 1 94 ? 2.765 14.145 -5.589 1.00 61.16 94 THR A CA 1
ATOM 720 C C . THR A 1 94 ? 2.220 15.305 -6.411 1.00 61.16 94 THR A C 1
ATOM 722 O O . THR A 1 94 ? 1.018 15.586 -6.316 1.00 61.16 94 THR A O 1
ATOM 725 N N . ALA A 1 95 ? 3.032 15.912 -7.278 1.00 47.12 95 ALA A N 1
ATOM 726 C CA . ALA A 1 95 ? 2.489 16.712 -8.375 1.00 47.12 95 ALA A CA 1
ATOM 727 C C . ALA A 1 95 ? 1.523 15.831 -9.204 1.00 47.12 95 ALA A C 1
ATOM 729 O O . ALA A 1 95 ? 1.709 14.617 -9.290 1.00 47.12 95 ALA A O 1
ATOM 730 N N . PHE A 1 96 ? 0.425 16.426 -9.671 1.00 45.00 96 PHE A N 1
ATOM 731 C CA . PHE A 1 96 ? -0.770 15.811 -10.274 1.00 45.00 96 PHE A CA 1
ATOM 732 C C . PHE A 1 96 ? -0.588 14.432 -10.954 1.00 45.00 96 PHE A C 1
ATOM 734 O O . PHE A 1 96 ? 0.325 14.223 -11.742 1.00 45.00 96 PHE A O 1
ATOM 741 N N . GLY A 1 97 ? -1.496 13.484 -10.665 1.00 57.09 97 GLY A N 1
ATOM 742 C CA . GLY A 1 97 ? -1.551 12.151 -11.302 1.00 57.09 97 GLY A CA 1
ATOM 743 C C . GLY A 1 97 ? -0.500 11.118 -10.849 1.00 57.09 97 GLY A C 1
ATOM 744 O O . GLY A 1 97 ? -0.620 9.944 -11.180 1.00 57.09 97 GLY A O 1
ATOM 745 N N . GLY A 1 98 ? 0.495 11.512 -10.048 1.00 63.97 98 GLY A N 1
ATOM 746 C CA . GLY A 1 98 ? 1.729 10.749 -9.800 1.00 63.97 98 GLY A CA 1
ATOM 747 C C . GLY A 1 98 ? 1.701 9.567 -8.815 1.00 63.97 98 GLY A C 1
ATOM 748 O O . GLY A 1 98 ? 2.684 9.363 -8.113 1.00 63.97 98 GLY A O 1
ATOM 749 N N . GLY A 1 99 ? 0.617 8.789 -8.723 1.00 77.25 99 GLY A N 1
ATOM 750 C CA . GLY A 1 99 ? 0.689 7.462 -8.081 1.00 77.25 99 GLY A CA 1
ATOM 751 C C . GLY A 1 99 ? 0.452 7.375 -6.565 1.00 77.25 99 GLY A C 1
ATOM 752 O O . GLY A 1 99 ? 0.783 6.354 -5.978 1.00 77.25 99 GLY A O 1
ATOM 753 N N . LYS A 1 100 ? -0.183 8.364 -5.913 1.00 89.00 100 LYS A N 1
ATOM 754 C CA . LYS A 1 100 ? -0.539 8.279 -4.472 1.00 89.00 100 LYS A CA 1
ATOM 755 C C . LYS A 1 100 ? -1.313 7.013 -4.117 1.00 89.00 100 LYS A C 1
ATOM 757 O O . LYS A 1 100 ? -0.945 6.316 -3.179 1.00 89.00 100 LYS A O 1
ATOM 762 N N . THR A 1 101 ? -2.374 6.709 -4.864 1.00 88.88 101 THR A N 1
ATOM 763 C CA . THR A 1 101 ? -3.181 5.515 -4.588 1.00 88.88 101 THR A CA 1
ATOM 764 C C . THR A 1 101 ? -2.369 4.243 -4.805 1.00 88.88 101 THR A C 1
ATOM 766 O O . THR A 1 101 ? -2.495 3.309 -4.025 1.00 88.88 101 THR A O 1
ATOM 769 N N . HIS A 1 102 ? -1.465 4.237 -5.790 1.00 91.31 102 HIS A N 1
ATOM 770 C CA . HIS A 1 102 ? -0.528 3.134 -6.016 1.00 91.31 102 HIS A CA 1
ATOM 771 C C . HIS A 1 102 ? 0.435 2.954 -4.837 1.00 91.31 102 HIS A C 1
ATOM 773 O O . HIS A 1 102 ? 0.616 1.838 -4.361 1.00 91.31 102 HIS A O 1
ATOM 779 N N . THR A 1 103 ? 0.979 4.050 -4.299 1.00 92.25 103 THR A N 1
ATOM 780 C CA . THR A 1 103 ? 1.794 4.040 -3.076 1.00 92.25 103 THR A CA 1
ATOM 781 C C . THR A 1 103 ? 1.010 3.484 -1.892 1.00 92.25 103 THR A C 1
ATOM 783 O O . THR A 1 103 ? 1.527 2.645 -1.163 1.00 92.25 103 THR A O 1
ATOM 786 N N . LEU A 1 104 ? -0.247 3.895 -1.707 1.00 93.56 104 LEU A N 1
ATOM 787 C CA . LEU A 1 104 ? -1.081 3.372 -0.624 1.00 93.56 104 LEU A CA 1
ATOM 788 C C . L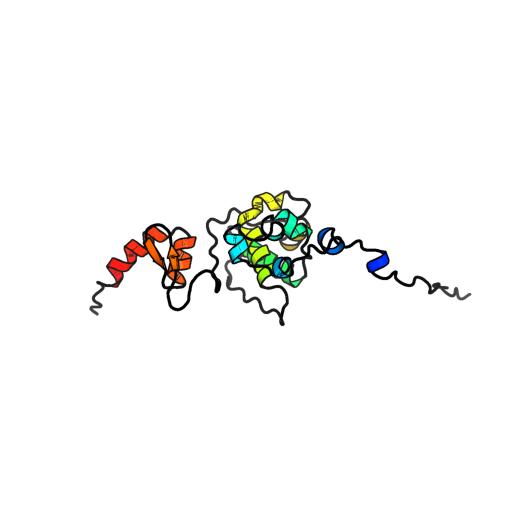EU A 1 104 ? -1.371 1.871 -0.787 1.00 93.56 104 LEU A C 1
ATOM 790 O O . LEU A 1 104 ? -1.353 1.150 0.205 1.00 93.56 104 LEU A O 1
ATOM 794 N N . VAL A 1 105 ? -1.584 1.382 -2.014 1.00 94.56 105 VAL A N 1
ATOM 795 C CA . VAL A 1 105 ? -1.733 -0.061 -2.286 1.00 94.56 105 VAL A CA 1
ATOM 796 C C . VAL A 1 105 ? -0.427 -0.812 -2.002 1.00 94.56 105 VAL A C 1
ATOM 798 O O . VAL A 1 105 ? -0.453 -1.875 -1.387 1.00 94.56 105 VAL A O 1
ATOM 801 N N . ALA A 1 106 ? 0.729 -0.244 -2.355 1.00 94.69 106 ALA A N 1
ATOM 802 C CA . ALA A 1 106 ? 2.026 -0.826 -2.012 1.00 94.69 106 ALA A CA 1
ATOM 803 C C . ALA A 1 106 ? 2.224 -0.926 -0.488 1.00 94.69 106 ALA A C 1
ATOM 805 O O . ALA A 1 106 ? 2.687 -1.950 0.013 1.00 94.69 106 ALA A O 1
ATOM 806 N N . LEU A 1 107 ? 1.827 0.113 0.256 1.00 94.88 107 LEU A N 1
ATOM 807 C CA . LEU A 1 107 ? 1.857 0.129 1.722 1.00 94.88 107 LEU A CA 1
ATOM 808 C C . LEU A 1 107 ? 0.874 -0.871 2.339 1.00 94.88 107 LEU A C 1
ATOM 810 O O . LEU A 1 107 ? 1.209 -1.520 3.329 1.00 94.88 107 LEU A O 1
ATOM 814 N N . TRP A 1 108 ? -0.311 -1.030 1.748 1.00 95.19 108 TRP A N 1
ATOM 815 C CA . TRP A 1 108 ? -1.272 -2.054 2.149 1.00 95.19 108 TRP A CA 1
ATOM 816 C C . TRP A 1 108 ? -0.664 -3.454 2.034 1.00 95.19 108 TRP A C 1
ATOM 818 O O . TRP A 1 108 ? -0.678 -4.212 3.005 1.00 95.19 108 TRP A O 1
ATOM 828 N N . HIS A 1 109 ? -0.053 -3.764 0.887 1.00 95.88 109 HIS A N 1
ATOM 829 C CA . HIS A 1 109 ? 0.615 -5.046 0.663 1.00 95.88 109 HIS A CA 1
ATOM 830 C C . HIS A 1 109 ? 1.797 -5.263 1.604 1.00 95.88 109 HIS A C 1
ATOM 832 O O . HIS A 1 109 ? 1.929 -6.342 2.180 1.00 95.88 109 HIS A O 1
ATOM 838 N N . LEU A 1 110 ? 2.608 -4.228 1.829 1.00 94.88 110 LEU A N 1
ATOM 839 C CA . LEU A 1 110 ? 3.705 -4.257 2.795 1.00 94.88 110 LEU A CA 1
ATOM 840 C C . LEU A 1 110 ? 3.211 -4.575 4.216 1.00 94.88 110 LEU A C 1
ATOM 842 O O . LEU A 1 110 ? 3.841 -5.364 4.911 1.00 94.88 110 LEU A O 1
ATOM 846 N N . ALA A 1 111 ? 2.094 -3.986 4.650 1.00 93.56 111 ALA A N 1
ATOM 847 C CA . ALA A 1 111 ? 1.571 -4.174 6.002 1.00 93.56 111 ALA A CA 1
ATOM 848 C C . ALA A 1 111 ? 0.831 -5.512 6.192 1.00 93.56 111 ALA A C 1
ATOM 850 O O . ALA A 1 111 ? 0.940 -6.129 7.251 1.00 93.56 111 ALA A O 1
ATOM 851 N N . LYS A 1 112 ? 0.062 -5.966 5.193 1.00 93.00 112 LYS A N 1
ATOM 852 C CA . LYS A 1 112 ? -0.794 -7.165 5.291 1.00 93.00 112 LYS A CA 1
ATOM 853 C C . LYS A 1 112 ? -0.141 -8.452 4.798 1.00 93.00 112 LYS A C 1
ATOM 855 O O . LYS A 1 112 ? -0.529 -9.527 5.248 1.00 93.00 112 LYS A O 1
ATOM 860 N N . HIS A 1 113 ? 0.821 -8.358 3.883 1.00 94.25 113 HIS A N 1
ATOM 861 C CA . HIS A 1 113 ? 1.380 -9.507 3.167 1.00 94.25 113 HIS A CA 1
ATOM 862 C C . HIS A 1 113 ? 2.911 -9.596 3.272 1.00 94.25 113 HIS A C 1
ATOM 864 O O . HIS A 1 113 ? 3.542 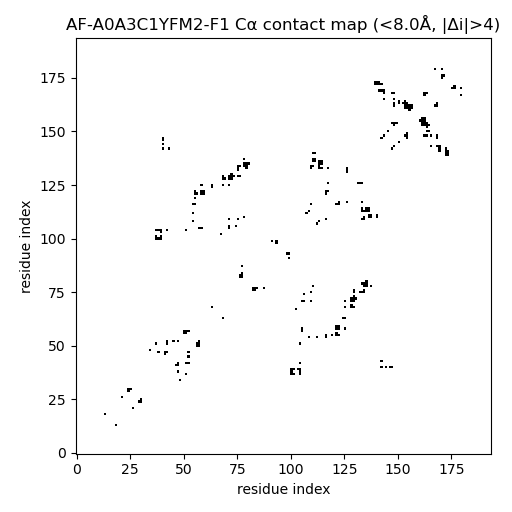-10.258 2.449 1.00 94.25 113 HIS A O 1
ATOM 870 N N . ALA A 1 114 ? 3.508 -8.980 4.301 1.00 92.31 114 ALA A N 1
ATOM 871 C CA . ALA A 1 114 ? 4.951 -9.008 4.559 1.00 92.31 114 ALA A CA 1
ATOM 872 C C . ALA A 1 114 ? 5.548 -10.427 4.518 1.00 92.31 114 ALA A C 1
ATOM 874 O O . ALA A 1 114 ? 6.560 -10.645 3.859 1.00 92.31 114 ALA A O 1
ATOM 875 N N . GLU A 1 115 ? 4.897 -11.406 5.156 1.00 92.12 115 GLU A N 1
ATOM 876 C CA . GLU A 1 115 ? 5.367 -12.801 5.193 1.00 92.12 115 GLU A CA 1
ATOM 877 C C . GLU A 1 115 ? 5.465 -13.417 3.791 1.00 92.12 115 GLU A C 1
ATOM 879 O O . GLU A 1 115 ? 6.469 -14.038 3.446 1.00 92.12 115 GLU A O 1
ATOM 884 N N . ARG A 1 116 ? 4.451 -13.184 2.950 1.00 93.06 116 ARG A N 1
ATOM 885 C CA . ARG A 1 116 ? 4.418 -13.667 1.564 1.00 93.06 116 ARG A CA 1
ATOM 886 C C . ARG A 1 116 ? 5.471 -12.970 0.698 1.00 93.06 116 ARG A C 1
ATOM 888 O O . ARG A 1 116 ? 6.110 -13.600 -0.140 1.00 93.06 116 ARG A O 1
ATOM 895 N N . LEU A 1 117 ? 5.685 -11.676 0.926 1.00 93.81 117 LEU A N 1
ATOM 896 C CA . LEU A 1 117 ? 6.663 -10.867 0.196 1.00 93.81 117 LEU A CA 1
ATOM 897 C C . LEU A 1 117 ? 8.115 -11.163 0.605 1.00 93.81 117 LEU A C 1
ATOM 899 O O . LEU A 1 117 ? 9.020 -10.958 -0.199 1.00 93.81 117 LEU A O 1
ATOM 903 N N . GLN A 1 118 ? 8.358 -11.684 1.812 1.00 91.62 118 GLN A N 1
ATOM 904 C CA . GLN A 1 118 ? 9.708 -11.971 2.311 1.00 91.62 118 GLN A CA 1
ATOM 905 C C . GLN A 1 118 ? 10.447 -13.006 1.449 1.00 91.62 118 GLN A C 1
ATOM 907 O O . GLN A 1 118 ? 11.655 -12.879 1.246 1.00 91.62 118 GLN A O 1
ATOM 912 N N . GLY A 1 119 ? 9.732 -14.018 0.948 1.00 88.38 119 GLY A N 1
ATOM 913 C CA . GLY A 1 119 ? 10.294 -15.102 0.135 1.00 88.38 119 GLY A CA 1
ATOM 914 C C . GLY A 1 119 ? 10.066 -14.967 -1.372 1.00 88.38 119 GLY A C 1
ATOM 915 O O . GLY A 1 119 ? 10.563 -15.798 -2.129 1.00 88.38 119 GLY A O 1
ATOM 916 N N . SER A 1 120 ? 9.317 -13.958 -1.825 1.00 92.50 120 SER A N 1
ATOM 917 C CA . SER A 1 120 ? 8.952 -13.854 -3.240 1.00 92.50 120 SER A CA 1
ATOM 918 C C . SER A 1 120 ? 10.104 -13.285 -4.084 1.00 92.50 120 SER A C 1
ATOM 920 O O . SER A 1 120 ? 10.650 -12.226 -3.746 1.00 92.50 120 SER A O 1
ATOM 922 N N . PRO A 1 121 ? 10.447 -13.913 -5.229 1.00 92.44 121 PRO A N 1
ATOM 923 C CA . PRO A 1 121 ? 11.411 -13.344 -6.171 1.00 92.44 121 PRO A CA 1
ATOM 924 C C . PRO A 1 121 ? 10.909 -12.021 -6.770 1.00 92.44 121 PRO A C 1
ATOM 926 O O . PRO A 1 121 ? 11.702 -11.143 -7.090 1.00 92.44 121 PRO A O 1
ATOM 929 N N . TYR A 1 122 ? 9.591 -11.826 -6.852 1.00 92.38 122 TYR A N 1
ATOM 930 C CA . TYR A 1 122 ? 8.982 -10.617 -7.413 1.00 92.38 122 TYR A CA 1
ATOM 931 C C . TYR A 1 122 ? 9.017 -9.409 -6.468 1.00 92.38 122 TYR A C 1
ATOM 933 O O . TYR A 1 122 ? 8.711 -8.293 -6.880 1.00 92.38 122 TYR A O 1
ATOM 941 N N . ALA A 1 123 ? 9.405 -9.620 -5.208 1.00 93.25 123 ALA A N 1
ATOM 942 C CA . ALA A 1 123 ? 9.522 -8.586 -4.186 1.00 93.25 123 ALA A CA 1
ATOM 943 C C . ALA A 1 123 ? 10.986 -8.228 -3.869 1.00 93.25 123 ALA A C 1
ATOM 945 O O . ALA A 1 123 ? 11.263 -7.618 -2.838 1.00 93.25 123 ALA A O 1
ATOM 946 N N . GLU A 1 124 ? 11.948 -8.604 -4.719 1.00 93.31 124 GLU A N 1
ATOM 947 C CA . GLU A 1 124 ? 13.369 -8.293 -4.508 1.00 93.31 124 GLU A CA 1
ATOM 948 C C . GLU A 1 124 ? 13.630 -6.791 -4.372 1.00 93.31 124 GLU A C 1
ATOM 950 O O . GLU A 1 124 ? 14.197 -6.370 -3.367 1.00 93.31 124 GLU A O 1
ATOM 955 N N . GLY A 1 125 ? 13.119 -5.974 -5.297 1.00 92.69 125 GLY A N 1
ATOM 956 C CA . GLY A 1 125 ? 13.278 -4.521 -5.211 1.00 92.69 125 GLY A CA 1
ATOM 957 C C . GLY A 1 125 ? 12.622 -3.917 -3.962 1.00 92.69 125 GLY A C 1
ATOM 958 O O . GLY A 1 125 ? 13.133 -2.952 -3.399 1.00 92.69 125 GLY A O 1
ATOM 959 N N . LEU A 1 126 ? 11.516 -4.501 -3.477 1.00 94.50 126 LEU A N 1
ATOM 960 C CA . LEU A 1 126 ? 10.903 -4.079 -2.214 1.00 94.50 126 LEU A CA 1
ATOM 961 C C . LEU A 1 126 ? 11.848 -4.377 -1.050 1.00 94.50 126 LEU A C 1
ATOM 963 O O . LEU A 1 126 ? 12.076 -3.509 -0.209 1.00 94.50 126 LEU A O 1
ATOM 967 N N . ARG A 1 127 ? 12.394 -5.599 -1.000 1.00 94.50 127 ARG A N 1
ATOM 968 C CA . ARG A 1 127 ? 13.351 -6.009 0.031 1.00 94.50 127 ARG A CA 1
ATOM 969 C C . ARG A 1 127 ? 14.582 -5.112 0.007 1.00 94.50 127 ARG A C 1
ATOM 971 O O . ARG A 1 127 ? 15.003 -4.678 1.072 1.00 94.50 127 ARG A O 1
ATOM 978 N N . GLU A 1 128 ? 15.110 -4.776 -1.164 1.00 94.00 128 GLU A N 1
ATOM 979 C CA . GLU A 1 128 ? 16.211 -3.819 -1.302 1.00 94.00 128 GLU A CA 1
ATOM 980 C C . GLU A 1 128 ? 15.832 -2.439 -0.741 1.00 94.00 128 GLU A C 1
ATOM 982 O O . GLU A 1 128 ? 16.529 -1.920 0.132 1.00 94.00 128 GLU A O 1
ATOM 987 N N . ALA A 1 129 ? 14.676 -1.893 -1.138 1.00 92.69 129 ALA A N 1
ATOM 988 C CA . ALA A 1 129 ? 14.196 -0.587 -0.680 1.00 92.69 129 ALA A CA 1
ATOM 989 C C . ALA A 1 129 ? 14.050 -0.491 0.850 1.00 92.69 129 ALA A C 1
ATOM 991 O O . ALA A 1 129 ? 14.300 0.564 1.438 1.00 92.69 129 ALA A O 1
ATOM 992 N N . VAL A 1 130 ? 13.669 -1.586 1.516 1.00 92.62 130 VAL A N 1
ATOM 993 C CA . VAL A 1 130 ? 13.514 -1.630 2.981 1.00 92.62 130 VAL A CA 1
ATOM 994 C C . VAL A 1 130 ? 14.765 -2.129 3.723 1.00 92.62 130 VAL A C 1
ATOM 996 O O . VAL A 1 130 ? 14.715 -2.335 4.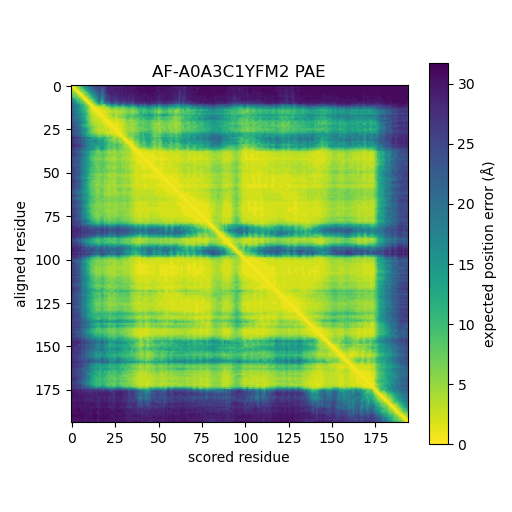939 1.00 92.62 130 VAL A O 1
ATOM 999 N N . GLY A 1 131 ? 15.885 -2.369 3.036 1.00 90.81 131 GLY A N 1
ATOM 1000 C CA . GLY A 1 131 ? 17.114 -2.883 3.655 1.00 90.81 131 GLY A CA 1
ATOM 1001 C C . GLY A 1 131 ? 16.993 -4.327 4.166 1.00 90.81 131 GLY A C 1
ATOM 1002 O O . GLY A 1 131 ? 17.485 -4.661 5.242 1.00 90.81 131 GLY A O 1
ATOM 1003 N N . GLY A 1 132 ? 16.267 -5.174 3.437 1.00 89.62 132 GLY A N 1
ATOM 1004 C CA . GLY A 1 132 ? 16.130 -6.619 3.657 1.00 89.62 132 GLY A CA 1
ATOM 1005 C C . GLY A 1 132 ? 15.193 -7.033 4.793 1.00 89.62 132 GLY A C 1
ATOM 1006 O O . GLY A 1 132 ? 14.992 -8.225 5.025 1.00 89.62 132 GLY A O 1
ATOM 1007 N N . ARG A 1 133 ? 14.610 -6.070 5.510 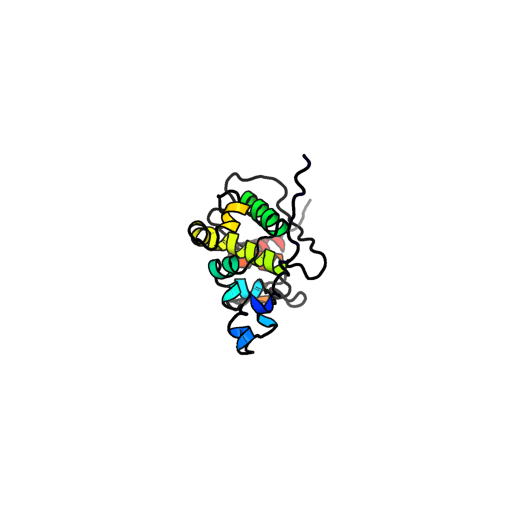1.00 89.19 133 ARG A N 1
ATOM 1008 C CA . ARG A 1 133 ? 13.802 -6.319 6.709 1.00 89.19 133 ARG A CA 1
ATOM 1009 C C . ARG A 1 133 ? 12.354 -5.890 6.469 1.00 89.19 133 ARG A C 1
ATOM 1011 O O . ARG A 1 133 ? 12.021 -4.716 6.573 1.00 89.19 133 ARG A O 1
ATOM 1018 N N . LEU A 1 134 ? 11.456 -6.808 6.146 1.00 91.69 134 LEU A N 1
ATOM 1019 C CA . LEU A 1 134 ? 10.032 -6.460 6.114 1.00 91.69 134 LEU A CA 1
ATOM 1020 C C . LEU A 1 134 ? 9.493 -6.265 7.546 1.00 91.69 134 LEU A C 1
ATOM 1022 O O . LEU A 1 134 ? 10.112 -6.746 8.502 1.00 91.69 134 LEU A O 1
ATOM 1026 N N . PRO A 1 135 ? 8.406 -5.494 7.728 1.00 89.31 135 PRO A N 1
ATOM 1027 C CA . PRO A 1 135 ? 7.766 -5.382 9.031 1.00 89.31 135 PRO A CA 1
ATOM 1028 C C . PRO A 1 135 ? 7.242 -6.744 9.499 1.00 89.31 135 PRO A C 1
ATOM 1030 O O . PRO A 1 135 ? 6.914 -7.615 8.694 1.00 89.31 135 PRO A O 1
ATOM 1033 N N . GLU A 1 136 ? 7.163 -6.923 10.816 1.00 86.88 136 GLU A N 1
ATOM 1034 C CA . GLU A 1 136 ? 6.515 -8.095 11.405 1.00 86.88 136 GLU A CA 1
ATOM 1035 C C . GLU A 1 136 ? 4.992 -8.022 11.203 1.00 86.88 136 GLU A C 1
ATOM 1037 O O . GLU A 1 136 ? 4.456 -7.051 10.663 1.00 86.88 136 GLU A O 1
ATOM 1042 N N . LYS A 1 137 ? 4.273 -9.050 11.666 1.00 85.62 137 LYS A N 1
ATOM 1043 C CA . LYS A 1 137 ? 2.814 -9.120 11.570 1.00 85.62 137 LYS A CA 1
ATOM 1044 C C . LYS A 1 137 ? 2.148 -7.871 12.164 1.00 85.62 137 LYS A C 1
ATOM 1046 O O . LYS A 1 137 ? 2.138 -7.669 13.379 1.00 85.62 137 LYS A O 1
ATOM 1051 N N . VAL A 1 138 ? 1.542 -7.062 11.296 1.00 87.12 138 VAL A N 1
ATOM 1052 C CA . VAL A 1 138 ? 0.765 -5.881 11.682 1.00 87.12 138 VAL A CA 1
ATOM 1053 C C . VAL A 1 138 ? -0.618 -6.324 12.166 1.00 87.12 138 VAL A C 1
ATOM 1055 O O . VAL A 1 138 ? -1.385 -6.932 11.419 1.00 87.12 138 VAL A O 1
ATOM 1058 N N . ASN A 1 139 ? -0.951 -6.009 13.422 1.00 84.81 139 ASN A N 1
ATOM 1059 C CA . ASN A 1 139 ? -2.186 -6.476 14.072 1.00 84.81 139 ASN A CA 1
ATOM 1060 C C . ASN A 1 139 ? -3.464 -5.867 13.481 1.00 84.81 139 ASN A C 1
ATOM 1062 O O . ASN A 1 139 ? -4.506 -6.516 13.453 1.00 84.81 139 ASN A O 1
ATOM 1066 N N . GLY A 1 140 ? -3.394 -4.626 13.005 1.00 87.38 140 GLY A N 1
ATOM 1067 C CA . GLY A 1 140 ? -4.543 -3.907 12.477 1.00 87.38 140 GLY A CA 1
ATOM 1068 C C . GLY A 1 140 ? -4.100 -2.850 11.482 1.00 87.38 140 GLY A C 1
ATOM 1069 O O . GLY A 1 140 ? -3.105 -2.163 11.696 1.00 87.38 140 GLY A O 1
ATOM 1070 N N . VAL A 1 141 ? -4.839 -2.740 10.383 1.00 90.88 141 VAL A N 1
ATOM 1071 C CA . VAL A 1 141 ? -4.665 -1.682 9.386 1.00 90.88 141 VAL A CA 1
ATOM 1072 C C . VAL A 1 141 ? -6.052 -1.142 9.118 1.00 90.88 141 VAL A C 1
ATOM 1074 O O . VAL A 1 141 ? -6.939 -1.923 8.778 1.00 90.88 141 VAL A O 1
ATOM 1077 N N . ALA A 1 142 ? -6.223 0.164 9.287 1.00 91.75 142 ALA A N 1
ATOM 1078 C CA . ALA A 1 142 ? -7.452 0.848 8.941 1.00 91.75 142 ALA A CA 1
ATOM 1079 C C . ALA A 1 142 ? -7.215 1.764 7.744 1.00 91.75 142 ALA A C 1
ATOM 1081 O O . ALA A 1 142 ? -6.161 2.387 7.613 1.00 91.75 142 ALA A O 1
ATOM 1082 N N . VAL A 1 143 ? -8.205 1.829 6.868 1.00 90.75 143 VAL A N 1
ATOM 1083 C CA . VAL A 1 143 ? -8.179 2.577 5.621 1.00 90.75 143 VAL A CA 1
ATOM 1084 C C . VAL A 1 143 ? -9.408 3.462 5.585 1.00 90.75 143 VAL A C 1
ATOM 1086 O O . VAL A 1 143 ? -10.527 2.978 5.713 1.00 90.75 143 VAL A O 1
ATOM 1089 N N . PHE A 1 144 ? -9.206 4.758 5.378 1.00 88.88 144 PHE A N 1
ATOM 1090 C CA . PHE A 1 144 ? -10.293 5.711 5.204 1.00 88.88 144 PHE A CA 1
ATOM 1091 C C . PHE A 1 144 ? -10.147 6.417 3.862 1.00 88.88 144 PHE A C 1
ATOM 1093 O O . PHE A 1 144 ? -9.088 6.955 3.539 1.00 88.88 144 PHE A O 1
ATOM 1100 N N . THR A 1 145 ? -11.212 6.396 3.071 1.00 85.94 145 THR A N 1
ATOM 1101 C CA . THR A 1 145 ? -11.292 7.045 1.761 1.00 85.94 145 THR A CA 1
ATOM 1102 C C . THR A 1 145 ? -12.661 7.707 1.600 1.00 85.94 145 THR A C 1
ATOM 1104 O O . THR A 1 145 ? -13.552 7.548 2.428 1.00 85.94 145 THR A O 1
ATOM 1107 N N . ASN A 1 146 ? -12.886 8.418 0.500 1.00 80.00 146 ASN A N 1
ATOM 1108 C CA . ASN A 1 146 ? -14.223 8.916 0.166 1.00 80.00 146 ASN A CA 1
ATOM 1109 C C . ASN A 1 146 ? -15.254 7.798 -0.099 1.00 80.00 146 ASN A C 1
ATOM 1111 O O . ASN A 1 146 ? -16.445 8.077 -0.134 1.00 80.00 146 ASN A O 1
ATOM 1115 N N . GLN A 1 147 ? -14.816 6.551 -0.300 1.00 75.69 147 GLN A N 1
ATOM 1116 C CA . GLN A 1 147 ? -15.690 5.396 -0.522 1.00 75.69 147 GLN A CA 1
ATOM 1117 C C . GLN A 1 147 ? -15.985 4.607 0.760 1.00 75.69 147 GLN A C 1
ATOM 1119 O O . GLN A 1 147 ? -16.862 3.746 0.754 1.00 75.69 147 GLN A O 1
ATOM 1124 N N . THR A 1 148 ? -15.272 4.876 1.860 1.00 68.75 148 THR A N 1
ATOM 1125 C CA . THR A 1 148 ? -15.480 4.156 3.128 1.00 68.75 148 THR A CA 1
ATOM 1126 C C . THR A 1 148 ? -16.650 4.695 3.929 1.00 68.75 148 THR A C 1
ATOM 1128 O O . THR A 1 148 ? -17.262 3.945 4.680 1.00 68.75 148 THR A O 1
ATOM 1131 N N . CYS A 1 149 ? -16.954 5.986 3.804 1.00 69.19 149 CYS A N 1
ATOM 1132 C CA . CYS A 1 149 ? -17.974 6.639 4.610 1.00 69.19 149 CYS A CA 1
ATOM 1133 C C . CYS A 1 149 ? -18.571 7.826 3.848 1.00 69.19 149 CYS A C 1
ATOM 1135 O O . CYS A 1 149 ? -17.830 8.676 3.351 1.00 69.19 149 CYS A O 1
ATOM 1137 N N . ASP A 1 150 ? -19.901 7.886 3.769 1.00 76.12 150 ASP A N 1
ATOM 1138 C CA . ASP A 1 150 ? -20.593 9.080 3.293 1.00 76.12 150 ASP A CA 1
ATOM 1139 C C . ASP A 1 150 ? -20.436 10.186 4.345 1.00 76.12 150 ASP A C 1
ATOM 1141 O O . ASP A 1 150 ? -20.782 9.997 5.511 1.00 76.12 150 ASP A O 1
ATOM 1145 N N . ALA A 1 151 ? -19.915 11.347 3.949 1.00 72.69 151 ALA A N 1
ATOM 1146 C CA . ALA A 1 151 ? -19.631 12.435 4.884 1.00 72.69 151 ALA A CA 1
ATOM 1147 C C . ALA A 1 151 ? -20.891 13.028 5.546 1.00 72.69 151 ALA A C 1
ATOM 1149 O O . ALA A 1 151 ? -20.784 13.697 6.572 1.00 72.69 151 ALA A O 1
ATOM 1150 N N . THR A 1 152 ? -22.073 12.809 4.965 1.00 77.44 152 THR A N 1
ATOM 1151 C CA . THR A 1 152 ? -23.351 13.340 5.457 1.00 77.44 152 THR A CA 1
ATOM 1152 C C . THR A 1 152 ? -24.179 12.289 6.185 1.00 77.44 152 THR A C 1
ATOM 1154 O O . THR A 1 152 ? -24.780 12.583 7.217 1.00 77.44 152 THR A O 1
ATOM 1157 N N 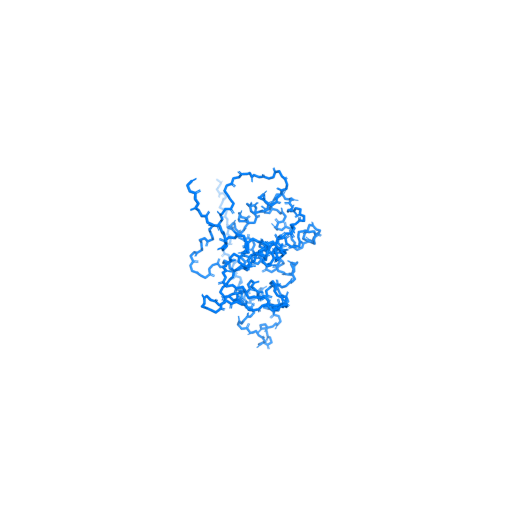. GLN A 1 153 ? -24.213 11.063 5.661 1.00 79.94 153 GLN A N 1
ATOM 1158 C CA . GLN A 1 153 ? -25.064 9.990 6.170 1.00 79.94 153 GLN A CA 1
ATOM 1159 C C . GLN A 1 153 ? -24.300 8.947 6.980 1.00 79.94 153 GLN A C 1
ATOM 1161 O O . GLN A 1 153 ? -24.934 8.135 7.644 1.00 79.94 153 GLN A O 1
ATOM 1166 N N . GLY A 1 154 ? -22.968 8.941 6.956 1.00 83.00 154 GLY A N 1
ATOM 1167 C CA . GLY A 1 154 ? -22.180 7.868 7.544 1.00 83.00 154 GLY A CA 1
ATOM 1168 C C . GLY A 1 154 ? -22.315 6.546 6.778 1.00 83.00 154 GLY A C 1
ATOM 1169 O O . GLY A 1 154 ? -22.762 6.499 5.631 1.00 83.00 154 GLY A O 1
ATOM 1170 N N . ARG A 1 155 ? -21.955 5.433 7.422 1.00 84.56 155 ARG A N 1
ATOM 1171 C CA . ARG A 1 155 ? -22.101 4.074 6.880 1.00 84.56 155 ARG A CA 1
ATOM 1172 C C . ARG A 1 155 ? -22.819 3.168 7.872 1.00 84.56 155 ARG A C 1
ATOM 1174 O O . ARG A 1 155 ? -22.551 3.189 9.069 1.00 84.56 155 ARG A O 1
ATOM 1181 N N . LYS A 1 156 ? -23.756 2.353 7.387 1.00 85.94 156 LYS A N 1
ATOM 1182 C CA . LYS A 1 156 ? -24.335 1.250 8.167 1.00 85.94 156 LYS A CA 1
ATOM 1183 C C . LYS A 1 156 ? -23.536 -0.013 7.883 1.00 85.94 156 LYS A C 1
ATOM 1185 O O . LYS A 1 156 ? -23.301 -0.327 6.719 1.00 85.94 156 LYS A O 1
ATOM 1190 N N . VAL A 1 157 ? -23.123 -0.703 8.935 1.00 84.50 157 VAL A N 1
ATOM 1191 C CA . VAL A 1 157 ? -22.366 -1.954 8.845 1.00 84.50 157 VAL A CA 1
ATOM 1192 C C . VAL A 1 157 ? -23.170 -3.107 9.439 1.00 84.50 157 VAL A C 1
ATOM 1194 O O . VAL A 1 157 ? -24.256 -2.911 9.997 1.00 84.50 157 VAL A O 1
ATOM 1197 N N . GLU A 1 158 ? -22.660 -4.326 9.275 1.00 77.00 158 GLU A N 1
ATOM 1198 C CA . GLU A 1 158 ? -23.295 -5.526 9.817 1.00 77.00 158 GLU A CA 1
ATOM 1199 C C . GLU A 1 158 ? -23.535 -5.406 11.329 1.00 77.00 158 GLU A C 1
ATOM 1201 O O . GLU A 1 158 ? -22.778 -4.763 12.058 1.00 77.00 158 GLU A O 1
ATOM 1206 N N . GLY A 1 159 ? -24.632 -6.001 11.802 1.00 73.75 159 GLY A N 1
ATOM 1207 C CA . GLY A 1 159 ? -25.052 -5.889 13.202 1.00 73.75 159 GLY A CA 1
ATOM 1208 C C . GLY A 1 159 ? -25.794 -4.592 13.547 1.00 73.75 159 GLY A C 1
ATOM 1209 O O . GLY A 1 159 ? -26.032 -4.326 14.720 1.00 73.75 159 GLY A O 1
ATOM 1210 N N . GLY A 1 160 ? -26.180 -3.784 12.551 1.00 80.06 160 GLY A N 1
ATOM 1211 C CA . GLY A 1 160 ? -27.004 -2.584 12.754 1.00 80.06 160 GLY A CA 1
ATOM 1212 C C . GLY A 1 160 ? -26.242 -1.379 13.312 1.00 80.06 160 GLY A C 1
ATOM 1213 O O . GLY A 1 160 ? -26.855 -0.354 13.614 1.00 80.06 160 GLY A O 1
ATOM 1214 N N . VAL A 1 161 ? -24.916 -1.476 13.425 1.00 83.31 161 VAL A N 1
ATOM 1215 C CA . VAL A 1 161 ? -24.061 -0.374 13.869 1.00 83.31 161 VAL A CA 1
ATOM 1216 C C . VAL A 1 161 ? -24.015 0.701 12.785 1.00 83.31 161 VAL A C 1
ATOM 1218 O O . VAL A 1 161 ? -23.879 0.420 11.591 1.00 83.31 161 VAL A O 1
ATOM 1221 N N . HIS A 1 162 ? -24.137 1.954 13.213 1.00 86.94 162 HIS A N 1
ATOM 1222 C CA . HIS A 1 162 ? -24.098 3.108 12.331 1.00 86.94 162 HIS A CA 1
ATOM 1223 C C . HIS A 1 162 ? -22.866 3.962 12.628 1.00 86.94 162 HIS A C 1
ATOM 1225 O O . HIS A 1 162 ? -22.786 4.603 13.672 1.00 86.94 162 HIS A O 1
ATOM 1231 N N . LEU A 1 163 ? -21.915 3.951 11.699 1.00 88.00 163 LEU A N 1
ATOM 1232 C CA . LEU A 1 163 ? -20.653 4.678 11.769 1.00 88.00 163 LEU A CA 1
ATOM 1233 C C . LEU A 1 163 ? -20.885 6.082 11.209 1.00 88.00 163 LEU A C 1
ATOM 1235 O O . LEU A 1 163 ? -21.203 6.218 10.028 1.00 88.00 163 LEU A O 1
ATOM 1239 N N . ARG A 1 164 ? -20.781 7.124 12.039 1.00 84.44 164 ARG A N 1
ATOM 1240 C CA . ARG A 1 164 ? -21.094 8.509 11.630 1.00 84.44 164 ARG A CA 1
ATOM 1241 C C . ARG A 1 164 ? -19.850 9.359 11.436 1.00 84.44 164 ARG A C 1
ATOM 1243 O O . ARG A 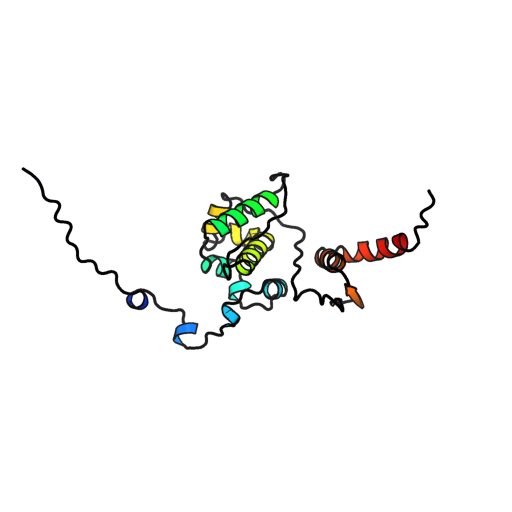1 164 ? -19.909 10.389 10.774 1.00 84.44 164 ARG A O 1
ATOM 1250 N N . THR A 1 165 ? -18.739 8.946 12.030 1.00 85.44 165 THR A N 1
ATOM 1251 C CA . THR A 1 165 ? -17.498 9.712 12.052 1.00 85.44 165 THR A CA 1
ATOM 1252 C C . THR A 1 165 ? -16.324 8.905 11.507 1.00 85.44 165 THR A C 1
ATOM 1254 O O . THR A 1 165 ? -16.351 7.676 11.445 1.00 85.44 165 THR A O 1
ATOM 1257 N N . LEU A 1 166 ? -15.251 9.618 11.151 1.00 85.69 166 LEU A N 1
ATOM 1258 C CA . LEU A 1 166 ? -13.946 9.032 10.834 1.00 85.69 166 LEU A CA 1
ATOM 1259 C C . LEU A 1 166 ? -13.462 8.075 11.939 1.00 85.69 166 LEU A C 1
ATOM 1261 O O . LEU A 1 166 ? -12.909 7.015 11.658 1.00 85.69 166 LEU A O 1
ATOM 1265 N N . TRP A 1 167 ? -13.679 8.450 13.199 1.00 86.75 167 TRP A N 1
ATOM 1266 C CA . TRP A 1 167 ? -13.227 7.679 14.352 1.00 86.75 167 TRP A CA 1
ATOM 1267 C C . TRP A 1 167 ? -14.014 6.384 14.532 1.00 86.75 167 TRP A C 1
ATOM 1269 O O . TRP A 1 167 ? -13.411 5.358 14.846 1.00 86.75 167 TRP A O 1
ATOM 1279 N N . ASP A 1 168 ? -15.322 6.408 14.266 1.00 86.56 168 ASP A N 1
ATOM 1280 C CA . ASP A 1 168 ? -16.152 5.198 14.275 1.00 86.56 168 ASP A CA 1
ATOM 1281 C C . ASP A 1 168 ? -15.649 4.198 13.230 1.00 86.56 168 ASP A C 1
ATOM 1283 O O . ASP A 1 168 ? -15.538 3.005 13.505 1.00 86.56 168 ASP A O 1
ATOM 1287 N N . GLU A 1 169 ? -15.288 4.696 12.045 1.00 86.31 169 GLU A N 1
ATOM 1288 C CA . GLU A 1 169 ? -14.768 3.881 10.949 1.00 86.31 169 GLU A CA 1
ATOM 1289 C C . GLU A 1 169 ? -13.431 3.222 11.319 1.00 86.31 169 GLU A C 1
ATOM 1291 O O . GLU A 1 169 ? -13.264 2.013 11.146 1.00 86.31 169 GLU A O 1
ATOM 1296 N N . PHE A 1 170 ? -12.499 3.971 11.913 1.00 88.50 170 PHE A N 1
ATOM 1297 C CA . PHE A 1 170 ? -11.236 3.403 12.388 1.00 88.50 170 PHE A CA 1
ATOM 1298 C C . PHE A 1 170 ? -11.423 2.388 13.510 1.00 88.50 170 PHE A C 1
ATOM 1300 O O . PHE A 1 170 ? -10.819 1.315 13.477 1.00 88.50 170 PHE A O 1
ATOM 1307 N N . ALA A 1 171 ? -12.265 2.693 14.491 1.00 87.69 171 ALA A N 1
ATOM 1308 C CA . ALA A 1 171 ? -12.520 1.781 15.593 1.00 87.69 171 ALA A CA 1
ATOM 1309 C C . ALA A 1 171 ? -13.191 0.488 15.114 1.00 87.69 171 ALA A C 1
ATOM 1311 O O . ALA A 1 171 ? -12.814 -0.595 15.561 1.00 87.69 171 ALA A O 1
ATOM 1312 N N . TYR A 1 172 ? -14.134 0.583 14.174 1.00 86.94 172 TYR A N 1
ATOM 1313 C CA . TYR A 1 172 ? -14.764 -0.581 13.564 1.00 86.94 172 TYR A CA 1
ATOM 1314 C C . TYR A 1 172 ? -13.736 -1.454 12.831 1.00 86.94 172 TYR A C 1
ATOM 1316 O O . TYR A 1 172 ? -13.633 -2.646 13.119 1.00 86.94 172 TYR A O 1
ATOM 1324 N N . GLN A 1 173 ? -12.912 -0.865 11.956 1.00 88.06 173 GLN A N 1
ATOM 1325 C CA . GLN A 1 173 ? -11.912 -1.609 11.180 1.00 88.06 173 GLN A CA 1
ATOM 1326 C C . GLN A 1 173 ? -10.796 -2.230 12.033 1.00 88.06 173 GLN A C 1
ATOM 1328 O O . GLN A 1 173 ? -10.289 -3.299 11.698 1.00 88.06 173 GLN A O 1
ATOM 1333 N N . LEU A 1 174 ? -10.410 -1.589 13.139 1.00 88.31 174 LEU A N 1
ATOM 1334 C CA . LEU A 1 174 ? -9.389 -2.109 14.057 1.00 88.31 174 LEU A CA 1
ATOM 1335 C C . LEU A 1 174 ? -9.946 -3.107 15.086 1.00 88.31 174 LEU A C 1
ATOM 1337 O O . LEU A 1 174 ? -9.205 -3.557 15.957 1.00 88.31 174 LEU A O 1
ATOM 1341 N N . GLY A 1 175 ? -11.233 -3.464 15.006 1.00 78.25 175 GLY A N 1
ATOM 1342 C CA . GLY A 1 175 ? -11.863 -4.419 15.923 1.00 78.25 175 GLY A CA 1
ATOM 1343 C C . GLY A 1 175 ? -12.204 -3.841 17.301 1.00 78.25 175 GLY A C 1
ATOM 1344 O O . GLY A 1 175 ? -12.592 -4.579 18.202 1.00 78.25 175 GLY A O 1
ATOM 1345 N N . ALA A 1 176 ? -12.129 -2.519 17.474 1.00 60.19 176 ALA A N 1
ATOM 1346 C CA . ALA A 1 176 ? -12.506 -1.818 18.701 1.00 60.19 176 ALA A CA 1
ATOM 1347 C C . ALA A 1 176 ? -14.023 -1.556 18.809 1.00 60.19 176 ALA A C 1
ATOM 1349 O O . ALA A 1 176 ? -14.454 -0.793 19.674 1.00 60.19 176 ALA A O 1
ATOM 1350 N N . CYS A 1 177 ? -14.848 -2.197 17.971 1.00 44.06 177 CYS A N 1
ATOM 1351 C CA . CYS A 1 177 ? -16.302 -2.004 17.939 1.00 44.06 177 CYS A CA 1
ATOM 1352 C C . CYS A 1 177 ? -16.976 -2.237 19.311 1.00 44.06 177 CYS A C 1
ATOM 1354 O O . CYS A 1 177 ? -17.987 -1.606 19.615 1.00 44.06 177 CYS A O 1
ATOM 1356 N N . LEU A 1 178 ? -16.392 -3.079 20.173 1.00 39.34 178 LEU A N 1
ATOM 1357 C CA . LEU A 1 178 ? -16.881 -3.301 21.539 1.00 39.34 178 LEU A CA 1
ATOM 1358 C C . LEU A 1 178 ? -16.545 -2.143 22.504 1.00 39.34 178 LEU A C 1
ATOM 1360 O O . LEU A 1 178 ? -17.278 -1.915 23.461 1.00 39.34 178 LEU A O 1
ATOM 1364 N N . LEU A 1 179 ? -15.471 -1.382 22.259 1.00 37.44 179 LEU A N 1
ATOM 1365 C CA . LEU A 1 179 ? -15.009 -0.318 23.158 1.00 37.44 179 LEU A CA 1
ATOM 1366 C C . LEU A 1 179 ? -15.823 0.978 22.998 1.00 37.44 179 LEU A C 1
ATOM 1368 O O . LEU A 1 179 ? -16.130 1.625 23.994 1.00 37.44 179 LEU A O 1
ATOM 1372 N N . LEU A 1 180 ? -16.228 1.333 21.771 1.00 38.31 180 LEU A N 1
ATOM 1373 C CA . LEU A 1 180 ? -17.051 2.528 21.511 1.00 38.31 180 LEU A CA 1
ATOM 1374 C C . LEU A 1 180 ? -18.460 2.421 22.110 1.00 38.31 180 LEU A C 1
ATOM 1376 O O . LEU A 1 180 ? -18.976 3.392 22.661 1.00 38.31 180 LEU A O 1
ATOM 1380 N N . LEU A 1 181 ? -19.065 1.230 22.073 1.00 39.53 181 LEU A N 1
ATOM 1381 C CA . LEU A 1 181 ? -20.359 0.981 22.720 1.00 39.53 181 LEU A CA 1
ATOM 1382 C C . LEU A 1 181 ? -20.288 1.095 24.253 1.00 39.53 181 LEU A C 1
ATOM 1384 O O . LEU A 1 181 ? -21.307 1.364 24.881 1.00 39.53 181 LEU A O 1
ATOM 1388 N N . LEU A 1 182 ? -19.101 0.941 24.855 1.00 39.91 182 LEU A N 1
ATOM 1389 C CA . LEU A 1 182 ? -18.876 1.090 26.298 1.00 39.91 182 LEU A CA 1
ATOM 1390 C C . LEU A 1 182 ? -18.463 2.513 26.713 1.00 39.91 182 LEU A C 1
ATOM 1392 O O . LEU A 1 182 ? -18.663 2.888 27.869 1.00 39.91 182 LEU A O 1
ATOM 1396 N N . THR A 1 183 ? -17.920 3.331 25.804 1.00 41.38 183 THR A N 1
ATOM 1397 C CA . THR A 1 183 ? -17.517 4.719 26.106 1.00 41.38 183 THR A CA 1
ATOM 1398 C C . THR A 1 183 ? -18.602 5.755 25.803 1.00 41.38 183 THR A C 1
ATOM 1400 O O . THR A 1 183 ? -18.695 6.750 26.522 1.00 41.38 183 THR A O 1
ATOM 1403 N N . LEU A 1 184 ? -19.485 5.514 24.828 1.00 43.53 184 LEU A N 1
ATOM 1404 C CA . LEU A 1 184 ? -20.619 6.406 24.534 1.00 43.53 184 LEU A CA 1
ATOM 1405 C C . LEU A 1 184 ? -21.657 6.553 25.675 1.00 43.53 184 LEU A C 1
ATOM 1407 O O . LEU A 1 184 ? -22.121 7.675 25.884 1.00 43.53 184 LEU A O 1
ATOM 1411 N N . PRO A 1 185 ? -22.002 5.520 26.476 1.00 38.44 185 PRO A N 1
ATOM 1412 C CA . PRO A 1 185 ? -22.927 5.685 27.602 1.00 38.44 185 PRO A CA 1
ATOM 1413 C C . PRO A 1 185 ? -22.344 6.529 28.746 1.00 38.44 185 PRO A C 1
ATOM 1415 O O . PRO A 1 185 ? -23.091 7.172 29.485 1.00 38.44 185 PRO A O 1
ATOM 1418 N N . ASN A 1 186 ? -21.014 6.540 28.890 1.00 36.06 186 ASN A N 1
ATOM 1419 C CA . ASN A 1 186 ? -20.322 7.253 29.966 1.00 36.06 186 ASN A CA 1
ATOM 1420 C C . ASN A 1 186 ? -20.001 8.709 29.607 1.00 36.06 186 ASN A C 1
ATOM 1422 O O . ASN A 1 186 ? -19.896 9.543 30.501 1.00 36.06 186 ASN A O 1
ATOM 1426 N N . TRP A 1 187 ? -19.887 9.041 28.318 1.00 39.22 187 TRP A N 1
ATOM 1427 C CA . TRP A 1 187 ? -19.614 10.415 27.884 1.00 39.22 187 TRP A CA 1
ATOM 1428 C C . TRP A 1 187 ? -20.873 11.300 27.875 1.00 39.22 187 TRP A C 1
ATOM 1430 O O . TRP A 1 187 ? -20.789 12.492 28.148 1.00 39.22 187 TRP A O 1
ATOM 1440 N N . ILE A 1 188 ? -22.057 10.717 27.647 1.00 42.84 188 ILE A N 1
ATOM 1441 C CA . ILE A 1 188 ? -23.334 11.457 27.614 1.00 42.84 188 ILE A CA 1
ATOM 1442 C C . ILE A 1 188 ? -23.859 11.783 29.031 1.00 42.84 188 ILE A C 1
ATOM 1444 O O . ILE A 1 188 ? -24.623 12.729 29.197 1.00 42.84 188 ILE A O 1
ATOM 1448 N N . ASN A 1 189 ? -23.409 11.067 30.070 1.00 37.94 189 ASN A N 1
ATOM 1449 C CA . ASN A 1 189 ? -23.842 11.275 31.464 1.00 37.94 189 ASN A CA 1
ATOM 1450 C C . ASN A 1 189 ? -22.796 11.958 32.367 1.00 37.94 189 ASN A C 1
ATOM 1452 O O . ASN A 1 189 ? -23.004 12.087 33.576 1.00 37.94 189 ASN A O 1
ATOM 1456 N N . GLY A 1 190 ? -21.674 12.413 31.805 1.00 35.66 190 GLY A N 1
ATOM 1457 C CA . GLY A 1 190 ? -20.621 13.104 32.544 1.00 35.66 190 GLY A CA 1
ATOM 1458 C C . GLY A 1 190 ? -20.986 14.554 32.851 1.00 35.66 190 GLY A C 1
ATOM 1459 O O . GLY A 1 190 ? -20.561 15.465 32.147 1.00 35.66 190 GLY A O 1
ATOM 1460 N N . ASN A 1 191 ? -21.753 14.776 33.921 1.00 33.50 191 ASN A N 1
ATOM 1461 C CA . ASN A 1 191 ? -21.847 16.078 34.578 1.00 33.50 191 ASN A CA 1
ATOM 1462 C C . ASN A 1 191 ? -20.435 16.551 34.968 1.00 33.50 191 ASN A C 1
ATOM 1464 O O . ASN A 1 191 ? -19.866 16.084 35.954 1.00 33.50 191 ASN A O 1
ATOM 1468 N N . LEU A 1 192 ? -19.895 17.503 34.207 1.00 40.19 192 LEU A N 1
ATOM 1469 C CA . LEU A 1 192 ? -18.789 18.355 34.630 1.00 40.19 192 LEU A CA 1
ATOM 1470 C C . LEU A 1 192 ? -19.250 19.162 35.850 1.00 40.19 192 LEU A C 1
ATOM 1472 O O . LEU A 1 192 ? -19.940 20.172 35.721 1.00 40.19 192 LEU A O 1
ATOM 1476 N N . LYS A 1 193 ? -18.873 18.713 37.046 1.00 33.50 193 LYS A N 1
ATOM 1477 C CA . LYS A 1 193 ? -18.767 19.586 38.214 1.00 33.50 193 LYS A CA 1
ATOM 1478 C C . LYS A 1 193 ? -17.289 19.740 38.557 1.00 33.50 193 LYS A C 1
ATOM 1480 O O . LYS A 1 193 ? -16.688 18.759 38.971 1.00 33.50 193 LYS A O 1
ATOM 1485 N N . ALA A 1 194 ? -16.827 20.979 38.346 1.00 35.81 194 ALA A N 1
ATOM 1486 C CA . ALA A 1 194 ? -15.655 21.686 38.881 1.00 35.81 194 ALA A CA 1
ATOM 1487 C C . ALA A 1 194 ? -14.328 20.919 38.974 1.00 35.81 194 ALA A C 1
ATOM 1489 O O . ALA A 1 194 ? -14.200 20.037 39.848 1.00 35.81 194 ALA A O 1
#

Foldseek 3Di:
DDDDPPPDPDDPPDPPVVPDDDDPCVVVVVDDPQLVDQDLVCCVVVNHPPCLVDLLSVLLPDDCDPVLLQLLQVLQQVQADVGDPDDPDDDDDDDPPDQPSVSVSNVVCLQQVVVVLLPHPSNPVSCVSNVNHGHDHHLFDADDDCVQAPQCQGDQDPPRDGGNDPVSRRCVRSVVPVVCVVVVVVVVPDDDDD

Sequence (194 aa):
MTQSLNRSMDQSLKPWYAVAIPHEDIREGRLAEAVFAANLWAVVCGTAPELYLDPEGFFRKTYLTSGLSTVLSLVAGALRRGGETGDRIISLQTAFGGGKTHTLVALWHLAKHAERLQGSPYAEGLREAVGGRLPEKVNGVAVFTNQTCDATQGRKVEGGVHLRTLWDEFAYQLGACLLLLLTLPNWINGNLKA

Solvent-accessible surface area (backbone atoms only — not comparable to full-atom values): 12234 Å² total; per-residue (Å²): 139,81,87,77,82,80,75,80,87,78,77,79,77,77,56,64,81,81,77,49,81,74,58,67,48,63,76,70,68,67,65,57,74,71,78,74,58,65,49,51,66,36,38,76,71,69,70,38,61,66,59,68,59,37,61,54,58,32,42,60,74,48,84,78,43,71,69,54,30,52,52,51,23,54,51,31,41,54,58,26,89,93,36,69,90,67,89,89,80,81,82,87,85,59,71,84,90,66,45,66,48,50,51,52,42,51,50,48,37,48,49,76,37,24,76,65,42,72,75,36,80,48,26,47,68,57,34,58,44,38,70,70,50,72,29,59,93,58,93,64,76,66,82,84,55,85,87,67,39,44,92,86,79,22,36,78,48,87,92,78,46,73,33,70,47,76,64,45,50,42,32,48,59,57,67,39,56,70,53,56,70,63,47,55,69,56,64,79,67,60,76,87,73,132

pLDDT: mean 78.86, std 17.83, range [33.5, 95.88]

Secondary structure (DSSP, 8-state):
-----------PPPPGGGT-PPPHHHHTT---GGGTS--HHHHHTT-S-HHHH-HHHHHHT----HHHHHHHHHHHHHHSTT---S--------STTS-HHHHHHHHHHHHHSHHHHHS-GGGHHHHHHTTT------S------TTT-BTTTBEE-GGG-EE-SHHHHHHHHTTTHHHHHHHHHHHTT-----